Protein AF-A0A7S0L1K8-F1 (afdb_monomer)

Mean predicted aligned error: 8.98 Å

Radius of gyration: 18.04 Å; Cα contacts (8 Å, |Δi|>4): 368; chains: 1; bounding box: 39×49×44 Å

Secondary structure (DSSP, 8-state):
-------------HHHHHHHHHHHHHHHHTT-S---GGGGTS-TTHHHHHHHHHHHHHHTT--PPPBTTTEEEEE-GGGSEEEEESS-B-TT-EEEEE--EEEEHHHHHHHHHTTS--STTEEEETTTEEEE---TTT--GGGG-EE-TTT--EEEEEEEE-SSTT-S--EEEEEEEESS-B-TTPBPEE---HHHHHTTS-TTSHHHHHHHH-

pLDDT: mean 79.1, std 19.94, range [29.42, 98.75]

Foldseek 3Di:
DFAFDADPAPPQDPVLLVVLLVLVCVLCVVPPDDDDPVVVPPCSCPVNLVVSVVSNCVSVVADADDDPPFWHWDQDPPLGIFIFGQAKDAAFHWNWWWWADKDWPVRVVVCCVVVVAVLLQWDDDPDTIIGGQRDPVTGDPCSRAEAAQVQAQKGKYWDWRASDPPGPDINIIITMGGRGIDGGGDTHYYHRDDVSVVVPDPCPDPVNVVRHPD

Solvent-accessible surface area (backbone atoms only — not comparable to full-atom values): 11983 Å² total; per-residue (Å²): 74,22,59,55,52,85,63,82,61,84,69,61,50,75,68,50,46,49,53,50,36,52,52,48,48,55,60,38,70,77,65,65,89,81,68,58,77,72,57,73,73,45,83,80,47,58,71,55,44,50,50,47,48,53,51,46,29,64,72,68,76,51,64,61,57,43,78,85,68,38,27,44,80,47,82,39,80,93,73,46,56,24,30,26,28,63,36,72,41,54,54,66,41,41,50,34,61,53,41,37,50,80,28,45,51,69,57,43,52,51,32,42,76,69,65,75,34,87,71,82,37,48,38,57,50,80,94,58,31,32,35,38,27,66,50,72,92,54,29,40,78,59,61,33,50,36,77,26,61,79,66,40,41,30,44,41,35,66,50,76,48,53,82,43,100,82,46,92,58,64,46,75,45,42,33,33,28,27,75,37,70,41,56,54,71,40,67,48,15,24,54,45,43,68,50,35,47,55,76,74,42,57,83,85,34,72,70,41,53,48,60,60,71,108

Sequence (214 aa):
ISMAKVMPVAKATAKQGAAILAILNLVQGTYGYNRPELLKRIEPMRWATDIVWTASCLATDREELALGRDAEIRPSGTKGNGVFALRPIDEGELIGRYQGIIRSDKDYQAAYMERRTSGAYIMTLGDSWVLDGEDETRSAWTRFVNHSRRKANCASYFLVVSPTEESRYTLNSVYLEATRDISAGEELLIDYGPEYWDSRVGKWAPTRFAIDYL

Structure (mmCIF, N/CA/C/O backbone):
data_AF-A0A7S0L1K8-F1
#
_entry.id   AF-A0A7S0L1K8-F1
#
loop_
_atom_site.group_PDB
_atom_site.id
_atom_site.type_symbol
_atom_site.label_atom_id
_atom_site.label_alt_id
_atom_site.label_comp_id
_atom_site.label_asym_id
_atom_site.label_entity_id
_atom_site.label_seq_id
_atom_site.pdbx_PDB_ins_code
_atom_site.Cartn_x
_atom_site.Cartn_y
_atom_site.Cartn_z
_atom_site.occupancy
_atom_site.B_iso_or_equiv
_atom_site.auth_seq_id
_atom_site.auth_comp_id
_atom_site.auth_asym_id
_atom_site.auth_atom_id
_atom_site.pdbx_PDB_model_num
ATOM 1 N N . ILE A 1 1 ? 1.360 -11.935 -7.905 1.00 43.75 1 ILE A N 1
ATOM 2 C CA . ILE A 1 1 ? 1.681 -10.529 -7.764 1.00 43.75 1 ILE A CA 1
ATOM 3 C C . ILE A 1 1 ? 0.370 -9.811 -7.466 1.00 43.75 1 ILE A C 1
ATOM 5 O O . ILE A 1 1 ? -0.600 -10.073 -8.158 1.00 43.75 1 ILE A O 1
ATOM 9 N N . SER A 1 2 ? 0.289 -9.044 -6.379 1.00 37.72 2 SER A N 1
ATOM 10 C CA . SER A 1 2 ? -0.991 -8.532 -5.882 1.00 37.72 2 SER A CA 1
ATOM 11 C C . SER A 1 2 ? -1.650 -7.580 -6.861 1.00 37.72 2 SER A C 1
ATOM 13 O O . SER A 1 2 ? -1.111 -6.508 -7.130 1.00 37.72 2 SER A O 1
ATOM 15 N N . MET A 1 3 ? -2.797 -7.985 -7.409 1.00 40.59 3 MET A N 1
ATOM 16 C CA . MET A 1 3 ? -3.556 -7.162 -8.338 1.00 40.59 3 MET A CA 1
ATOM 17 C C . MET A 1 3 ? -4.308 -6.085 -7.571 1.00 40.59 3 MET A C 1
ATOM 19 O O . MET A 1 3 ? -5.292 -6.361 -6.886 1.00 40.59 3 MET A O 1
ATOM 23 N N . ALA A 1 4 ? -3.850 -4.844 -7.711 1.00 46.91 4 ALA A N 1
ATOM 24 C CA . ALA A 1 4 ? -4.679 -3.706 -7.365 1.00 46.91 4 ALA A CA 1
ATOM 25 C C . ALA A 1 4 ? -5.922 -3.698 -8.255 1.00 46.91 4 ALA A C 1
ATOM 27 O O . ALA A 1 4 ? -5.853 -3.942 -9.464 1.00 46.91 4 ALA A O 1
ATOM 28 N N . LYS A 1 5 ? -7.081 -3.467 -7.639 1.00 40.88 5 LYS A N 1
ATOM 29 C CA . LYS A 1 5 ? -8.352 -3.472 -8.350 1.00 40.88 5 LYS A CA 1
ATOM 30 C C . LYS A 1 5 ? -8.377 -2.234 -9.240 1.00 40.88 5 LYS A C 1
ATOM 32 O O . LYS A 1 5 ? -8.289 -1.107 -8.761 1.00 40.88 5 LYS A O 1
ATOM 37 N N . VAL A 1 6 ? -8.518 -2.433 -10.549 1.00 37.16 6 VAL A N 1
ATOM 38 C CA . VAL A 1 6 ? -8.786 -1.331 -11.477 1.00 37.16 6 VAL A CA 1
ATOM 39 C C . VAL A 1 6 ? -10.235 -0.905 -11.260 1.00 37.16 6 VAL A C 1
ATOM 41 O O . VAL A 1 6 ? -11.150 -1.427 -11.893 1.00 37.16 6 VAL A O 1
ATOM 44 N N . MET A 1 7 ? -10.478 0.002 -10.317 1.00 31.09 7 MET A N 1
ATOM 45 C CA . MET A 1 7 ? -11.698 0.800 -10.380 1.00 31.09 7 MET A CA 1
ATOM 46 C C . MET A 1 7 ? -11.521 1.857 -11.468 1.00 31.09 7 MET A C 1
ATOM 48 O O . MET A 1 7 ? -10.387 2.275 -11.728 1.00 31.09 7 MET A O 1
ATOM 52 N N . PRO A 1 8 ? -12.608 2.257 -12.155 1.00 29.42 8 PRO A N 1
ATOM 53 C CA . PRO A 1 8 ? -12.534 3.370 -13.081 1.00 29.42 8 PRO A CA 1
ATOM 54 C C . PRO A 1 8 ? -11.886 4.520 -12.326 1.00 29.42 8 PRO A C 1
ATOM 56 O O . PRO A 1 8 ? -12.356 4.884 -11.248 1.00 29.42 8 PRO A O 1
ATOM 59 N N . VAL A 1 9 ? -10.768 5.010 -12.872 1.00 38.06 9 VAL A N 1
ATOM 60 C CA . VAL A 1 9 ? -10.078 6.218 -12.423 1.00 38.06 9 VAL A CA 1
ATOM 61 C C . VAL A 1 9 ? -11.165 7.185 -11.979 1.00 38.06 9 VAL A C 1
ATOM 63 O O . VAL A 1 9 ? -12.068 7.455 -12.779 1.00 38.06 9 VAL A O 1
ATOM 66 N N . ALA A 1 10 ? -11.134 7.653 -10.727 1.00 37.53 10 ALA A N 1
ATOM 67 C CA . ALA A 1 10 ? -11.882 8.845 -10.362 1.00 37.53 10 ALA A CA 1
ATOM 68 C C . ALA A 1 10 ? -11.411 9.901 -11.360 1.00 37.53 10 ALA A C 1
ATOM 70 O O . ALA A 1 10 ? -10.290 10.397 -11.248 1.00 37.53 10 ALA A O 1
ATOM 71 N N . LYS A 1 11 ? -12.167 10.074 -12.454 1.00 37.06 11 LYS A N 1
ATOM 72 C CA . LYS A 1 11 ? -11.715 10.848 -13.603 1.00 37.06 11 LYS A CA 1
ATOM 73 C C . LYS A 1 11 ? -11.490 12.230 -13.041 1.00 37.06 11 LYS A C 1
ATOM 75 O O . LYS A 1 11 ? -12.455 12.875 -12.634 1.00 37.06 11 LY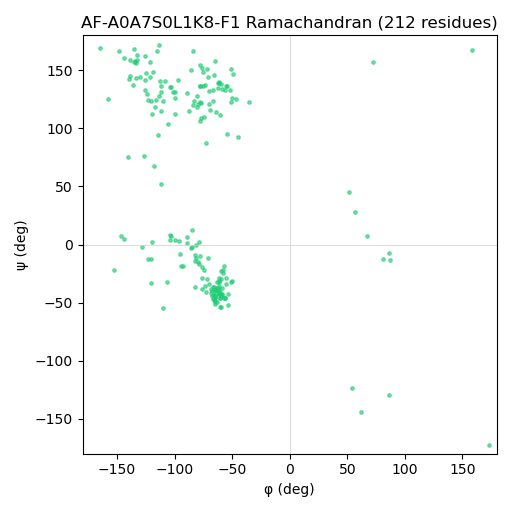S A O 1
ATOM 80 N N . ALA A 1 12 ? -10.226 12.641 -12.983 1.00 42.47 12 ALA A N 1
ATOM 81 C CA . ALA A 1 12 ? -9.887 14.006 -12.655 1.00 42.47 12 ALA A CA 1
ATOM 82 C C . ALA A 1 12 ? -10.805 14.888 -13.506 1.00 42.47 12 ALA A C 1
ATOM 84 O O . ALA A 1 12 ? -10.913 14.696 -14.723 1.00 42.47 12 ALA A O 1
ATOM 85 N N . THR A 1 13 ? -11.536 15.794 -12.866 1.00 49.34 13 THR A N 1
ATOM 86 C CA . THR A 1 13 ? -12.341 16.784 -13.579 1.00 49.34 13 THR A CA 1
ATOM 87 C C . THR A 1 13 ? -11.449 17.464 -14.616 1.00 49.34 13 THR A C 1
ATOM 89 O O . THR A 1 13 ? -10.240 17.589 -14.413 1.00 49.34 13 THR A O 1
ATOM 92 N N . ALA A 1 14 ? -12.012 17.941 -15.726 1.00 48.34 14 ALA A N 1
ATOM 93 C CA . ALA A 1 14 ? -11.218 18.564 -16.792 1.00 48.34 14 ALA A CA 1
ATOM 94 C C . ALA A 1 14 ? -10.255 19.657 -16.267 1.00 48.34 14 ALA A C 1
ATOM 96 O O . ALA A 1 14 ? -9.145 19.816 -16.771 1.00 48.34 14 ALA A O 1
ATOM 97 N N . LYS A 1 15 ? -10.646 20.356 -15.191 1.00 45.72 15 LYS A N 1
ATOM 98 C CA . LYS A 1 15 ? -9.835 21.368 -14.503 1.00 45.72 15 LYS A CA 1
ATOM 99 C C . LYS A 1 15 ? -8.679 20.770 -13.684 1.00 45.72 15 LYS A C 1
ATOM 101 O O . LYS A 1 15 ? -7.576 21.308 -13.722 1.00 45.72 15 LYS A O 1
ATOM 106 N N . GLN A 1 16 ? -8.910 19.657 -12.984 1.00 51.62 16 GLN A N 1
ATOM 107 C CA . GLN A 1 16 ? -7.872 18.897 -12.271 1.00 51.62 16 GLN A CA 1
ATOM 108 C C . GLN A 1 16 ? -6.871 18.275 -13.255 1.00 51.62 16 GLN A C 1
ATOM 110 O O . GLN A 1 16 ? -5.664 18.409 -13.067 1.00 51.62 16 GLN A O 1
ATOM 115 N N . GLY A 1 17 ? -7.368 17.686 -14.349 1.00 53.91 17 GLY A N 1
ATOM 116 C CA . GLY A 1 17 ? -6.541 17.166 -15.437 1.00 53.91 17 GLY A CA 1
ATOM 117 C C . GLY A 1 17 ? -5.625 18.241 -16.018 1.00 53.91 17 GLY A C 1
ATOM 118 O O . GLY A 1 17 ? -4.429 18.008 -16.138 1.00 53.91 17 GLY A O 1
ATOM 119 N N . ALA A 1 18 ? -6.152 19.444 -16.277 1.00 54.75 18 ALA A N 1
ATOM 120 C CA . ALA A 1 18 ? -5.385 20.578 -16.796 1.00 54.75 18 ALA A CA 1
ATOM 121 C C . ALA A 1 18 ? -4.306 21.100 -15.826 1.00 54.75 18 ALA A C 1
ATOM 123 O O . ALA A 1 18 ? -3.208 21.438 -16.266 1.00 54.75 18 ALA A O 1
ATOM 124 N N . ALA A 1 19 ? -4.581 21.152 -14.519 1.00 57.00 19 ALA A N 1
ATOM 125 C CA . ALA A 1 19 ? -3.601 21.581 -13.517 1.00 57.00 19 ALA A CA 1
ATOM 126 C C . ALA A 1 19 ? -2.445 20.576 -13.385 1.00 57.00 19 ALA A C 1
ATOM 128 O O . ALA A 1 19 ? -1.276 20.964 -13.395 1.00 57.00 19 ALA A O 1
ATOM 129 N N . ILE A 1 20 ? -2.769 19.282 -13.344 1.00 57.03 20 ILE A N 1
ATOM 130 C CA . ILE A 1 20 ? -1.782 18.197 -13.339 1.00 57.03 20 ILE A CA 1
ATOM 131 C C . ILE A 1 20 ? -0.940 18.236 -14.624 1.00 57.03 20 ILE A C 1
ATOM 133 O O . ILE A 1 20 ? 0.284 18.131 -14.564 1.00 57.03 20 ILE A O 1
ATOM 137 N N . LEU A 1 21 ? -1.575 18.466 -15.776 1.00 56.69 21 LEU A N 1
ATOM 138 C CA . LEU A 1 21 ? -0.919 18.653 -17.073 1.00 56.69 21 LEU A CA 1
ATOM 139 C C . LEU A 1 21 ? 0.026 19.856 -17.108 1.00 56.69 21 LEU A C 1
ATOM 141 O O . LEU A 1 21 ? 1.129 19.754 -17.637 1.00 56.69 21 LEU A O 1
ATOM 145 N N . ALA A 1 22 ? -0.380 20.991 -16.542 1.00 59.12 22 ALA A N 1
ATOM 146 C CA . ALA A 1 22 ? 0.453 22.187 -16.478 1.00 59.12 22 ALA A CA 1
ATOM 147 C C . ALA A 1 22 ? 1.703 21.952 -15.619 1.00 59.12 22 ALA A C 1
ATOM 149 O O . ALA A 1 22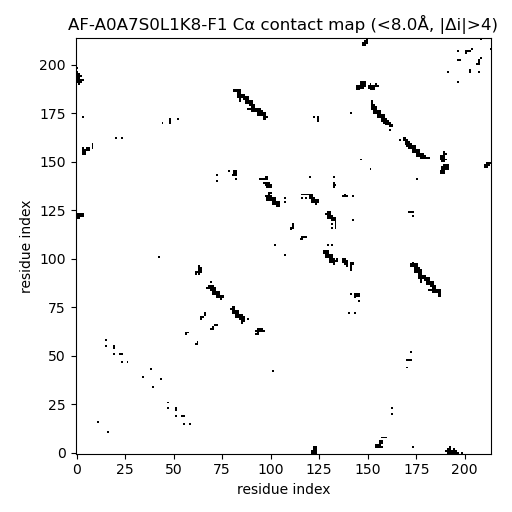 ? 2.805 22.326 -16.018 1.00 59.12 22 ALA A O 1
ATOM 150 N N . ILE A 1 23 ? 1.547 21.271 -14.481 1.00 59.97 23 ILE A N 1
ATOM 151 C CA . ILE A 1 23 ? 2.664 20.883 -13.618 1.00 59.97 23 ILE A CA 1
ATOM 152 C C . ILE A 1 23 ? 3.582 19.891 -14.342 1.00 59.97 23 ILE A C 1
ATOM 154 O O . ILE A 1 23 ? 4.794 20.084 -14.354 1.00 59.97 23 ILE A O 1
ATOM 158 N N . LEU A 1 24 ? 3.022 18.879 -15.010 1.00 56.53 24 LEU A N 1
ATOM 159 C CA . LEU A 1 24 ? 3.770 17.928 -15.835 1.00 56.53 24 LEU A CA 1
ATOM 160 C C . LEU A 1 24 ? 4.575 18.614 -16.941 1.00 56.53 24 LEU A C 1
ATOM 162 O O . LEU A 1 24 ? 5.754 18.309 -17.107 1.00 56.53 24 LEU A O 1
ATOM 166 N N . ASN A 1 25 ? 3.971 19.561 -17.658 1.00 56.78 25 ASN A N 1
ATOM 167 C CA . ASN A 1 25 ? 4.636 20.331 -18.707 1.00 56.78 25 ASN A CA 1
ATOM 168 C C . ASN A 1 25 ? 5.748 21.222 -18.145 1.00 56.78 25 ASN A C 1
ATOM 170 O O . ASN A 1 25 ? 6.801 21.337 -18.768 1.00 56.78 25 ASN A O 1
ATOM 174 N N . LEU A 1 26 ? 5.561 21.803 -16.957 1.00 52.03 26 LEU A N 1
ATOM 175 C CA . LEU A 1 26 ? 6.605 22.558 -16.264 1.00 52.03 26 LEU A CA 1
ATOM 176 C C . LEU A 1 26 ? 7.771 21.636 -15.873 1.00 52.03 26 LEU A C 1
ATOM 178 O O . LEU A 1 26 ? 8.927 21.950 -16.116 1.00 52.03 26 LEU A O 1
ATOM 182 N N . VAL A 1 27 ? 7.468 20.460 -15.324 1.00 51.09 27 VAL A N 1
ATOM 183 C CA . VAL A 1 27 ? 8.433 19.444 -14.876 1.00 51.09 27 VAL A CA 1
ATOM 184 C C . VAL A 1 27 ? 9.222 18.841 -16.045 1.00 51.09 27 VAL A C 1
ATOM 186 O O . VAL A 1 27 ? 10.443 18.670 -15.958 1.00 51.09 27 VAL A O 1
ATOM 189 N N . GLN A 1 28 ? 8.545 18.521 -17.146 1.00 51.12 28 GLN A N 1
ATOM 190 C CA . GLN A 1 28 ? 9.158 17.963 -18.350 1.00 51.12 28 GLN A CA 1
ATOM 191 C C . GLN A 1 28 ? 9.895 19.034 -19.162 1.00 51.12 28 GLN A C 1
ATOM 193 O O . GLN A 1 28 ? 10.992 18.762 -19.647 1.00 51.12 28 GLN A O 1
ATOM 198 N N . GLY A 1 29 ? 9.361 20.254 -19.255 1.00 43.78 29 GLY A N 1
ATOM 199 C CA . GLY A 1 29 ? 9.962 21.371 -19.988 1.00 43.78 29 GLY A CA 1
ATOM 200 C C . GLY A 1 29 ? 11.335 21.791 -19.458 1.00 43.78 29 GLY A C 1
ATOM 201 O O . GLY A 1 29 ? 12.206 22.148 -20.247 1.00 43.78 29 GLY A O 1
ATOM 202 N N . THR A 1 30 ? 11.585 21.664 -18.151 1.00 46.34 30 THR A N 1
ATOM 203 C CA . THR A 1 30 ? 12.887 22.022 -17.556 1.00 46.34 30 THR A CA 1
ATOM 204 C C . THR A 1 30 ? 13.972 20.955 -17.763 1.00 46.34 30 THR A C 1
ATOM 206 O O . THR A 1 30 ? 15.152 21.255 -17.606 1.00 46.34 30 THR A O 1
ATOM 209 N N . TYR A 1 31 ? 13.622 19.708 -18.121 1.00 45.69 31 TYR A N 1
ATOM 210 C CA . TYR A 1 31 ? 14.590 18.595 -18.147 1.00 45.69 31 TYR A CA 1
ATOM 211 C C . TYR A 1 31 ? 14.420 17.558 -19.275 1.00 45.69 31 TYR A C 1
ATOM 213 O O . TYR A 1 31 ? 15.110 16.535 -19.269 1.00 45.69 31 TYR A O 1
ATOM 221 N N . GLY A 1 32 ? 13.501 17.728 -20.218 1.00 41.50 32 GLY A N 1
ATOM 222 C CA . GLY A 1 32 ? 13.058 16.642 -21.093 1.00 41.50 32 GLY A CA 1
ATOM 223 C C . GLY A 1 32 ? 13.147 16.959 -22.574 1.00 41.50 32 GLY A C 1
ATOM 224 O O . GLY A 1 32 ? 12.115 17.156 -23.188 1.00 41.50 32 GLY A O 1
ATOM 225 N N . TYR A 1 33 ? 14.351 16.923 -23.155 1.00 42.44 33 TYR A N 1
ATOM 226 C CA . TYR A 1 33 ? 14.502 16.573 -24.582 1.00 42.44 33 TYR A CA 1
ATOM 227 C C . TYR A 1 33 ? 15.863 15.937 -24.924 1.00 42.44 33 TYR A C 1
ATOM 229 O O . TYR A 1 33 ? 15.947 15.172 -25.875 1.00 42.44 33 TYR A O 1
ATOM 237 N N . ASN A 1 34 ? 16.908 16.145 -24.107 1.00 44.12 34 ASN A N 1
ATOM 238 C CA . ASN A 1 34 ? 18.234 15.533 -24.289 1.00 44.12 34 ASN A CA 1
ATOM 239 C C . ASN A 1 34 ? 18.853 15.107 -22.947 1.00 44.12 34 ASN A C 1
ATOM 241 O O . ASN A 1 34 ? 19.751 15.768 -22.429 1.00 44.12 34 ASN A O 1
ATOM 245 N N . ARG A 1 35 ? 18.378 14.004 -22.352 1.00 45.94 3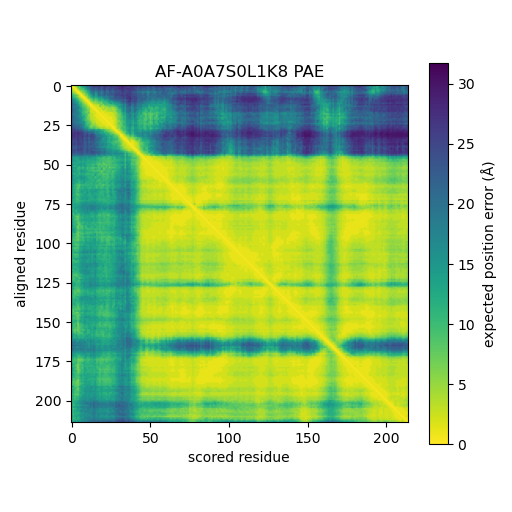5 ARG A N 1
ATOM 246 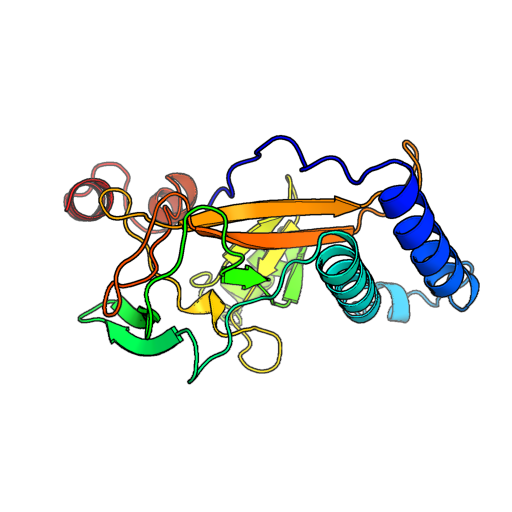C CA . ARG A 1 35 ? 19.067 13.409 -21.194 1.00 45.94 35 ARG A CA 1
ATOM 247 C C . ARG A 1 35 ? 20.114 12.388 -21.663 1.00 45.94 35 ARG A C 1
ATOM 249 O O . ARG A 1 35 ? 19.758 11.503 -22.444 1.00 45.94 35 ARG A O 1
ATOM 256 N N . PRO A 1 36 ? 21.366 12.468 -21.172 1.00 47.19 36 PRO A N 1
ATOM 257 C CA . PRO A 1 36 ? 22.372 11.420 -21.338 1.00 47.19 36 PRO A CA 1
ATOM 258 C C . PRO A 1 36 ? 21.825 10.039 -20.955 1.00 47.19 36 PRO A C 1
ATOM 260 O O . PRO A 1 36 ? 21.034 9.930 -20.019 1.00 47.19 36 PRO A O 1
ATOM 263 N N . GLU A 1 37 ? 22.276 8.975 -21.622 1.00 50.12 37 GLU A N 1
ATOM 264 C CA . GLU A 1 37 ? 21.764 7.603 -21.431 1.00 50.12 37 GLU A CA 1
ATOM 265 C C . GLU A 1 37 ? 21.834 7.116 -19.972 1.00 50.12 37 GLU A C 1
ATOM 267 O O . GLU A 1 37 ? 20.985 6.359 -19.507 1.00 50.12 37 GLU A O 1
ATOM 272 N N . LEU A 1 38 ? 22.805 7.631 -19.214 1.00 40.66 38 LEU A N 1
ATOM 273 C CA . LEU A 1 38 ? 22.970 7.387 -17.781 1.00 40.66 38 LEU A CA 1
ATOM 274 C C . LEU A 1 38 ? 21.787 7.921 -16.944 1.00 40.66 38 LEU A C 1
ATOM 276 O O . LEU A 1 38 ? 21.344 7.271 -16.001 1.00 40.66 38 LEU A O 1
ATOM 280 N N . LEU A 1 39 ? 21.235 9.080 -17.317 1.00 41.53 39 LEU A N 1
ATOM 281 C CA . LEU A 1 39 ? 20.122 9.750 -16.631 1.00 41.53 39 LEU A CA 1
ATOM 282 C C . LEU A 1 39 ? 18.745 9.202 -17.031 1.00 41.53 39 LEU A C 1
ATOM 284 O O . LEU A 1 39 ? 17.755 9.534 -16.386 1.00 41.53 39 LEU A O 1
ATOM 288 N N . LYS A 1 40 ? 18.673 8.347 -18.059 1.00 46.09 40 LYS A N 1
ATOM 289 C CA . LYS A 1 40 ? 17.475 7.547 -18.368 1.00 46.09 40 LYS A CA 1
ATOM 290 C C . LYS A 1 40 ? 17.315 6.350 -17.422 1.00 46.09 40 LYS A C 1
ATOM 292 O O . LYS A 1 40 ? 16.217 5.820 -17.306 1.00 46.09 40 LYS A O 1
ATOM 297 N N . ARG A 1 41 ? 18.401 5.934 -16.751 1.00 41.69 41 ARG A N 1
ATOM 298 C CA . ARG A 1 41 ? 18.438 4.817 -15.785 1.00 41.69 41 ARG A CA 1
ATOM 299 C C . ARG A 1 41 ? 18.249 5.253 -14.330 1.00 41.69 41 ARG A C 1
ATOM 301 O O . ARG A 1 41 ? 17.943 4.428 -13.479 1.00 41.69 41 ARG A O 1
ATOM 308 N N . ILE A 1 42 ? 18.456 6.535 -14.037 1.00 40.66 42 ILE A N 1
ATOM 309 C CA . ILE A 1 42 ? 18.183 7.140 -12.730 1.00 40.66 42 ILE A CA 1
ATOM 310 C C . ILE A 1 42 ? 16.705 7.503 -12.719 1.00 40.66 42 ILE A C 1
ATOM 312 O O . ILE A 1 42 ? 16.338 8.293 -13.577 1.00 40.66 42 ILE A O 1
ATOM 316 N N . GLU A 1 43 ? 15.901 6.960 -11.788 1.00 51.34 43 GLU A N 1
ATOM 317 C CA . GLU A 1 43 ? 14.458 7.243 -11.613 1.00 51.34 43 GLU A CA 1
ATOM 318 C C . GLU A 1 43 ? 14.178 8.754 -11.687 1.00 51.34 43 GLU A C 1
ATOM 320 O O . GLU A 1 43 ? 14.217 9.461 -10.675 1.00 51.34 43 GLU A O 1
ATOM 325 N N . PRO A 1 44 ? 13.854 9.295 -12.870 1.00 46.41 44 PRO A N 1
ATOM 326 C CA . PRO A 1 44 ? 13.740 10.728 -13.058 1.00 46.41 44 PRO A CA 1
ATOM 327 C C . PRO A 1 44 ? 12.320 11.202 -12.762 1.00 46.41 44 PRO A C 1
ATOM 329 O O . PRO A 1 44 ? 11.997 12.356 -13.017 1.00 46.41 44 PRO A O 1
ATOM 332 N N . MET A 1 45 ? 11.481 10.291 -12.272 1.00 60.72 45 MET A N 1
ATOM 333 C CA . MET A 1 45 ? 10.035 10.408 -12.222 1.00 60.72 45 MET A CA 1
ATOM 334 C C . MET A 1 45 ? 9.500 10.318 -10.798 1.00 60.72 45 MET A C 1
ATOM 336 O O . MET A 1 45 ? 8.344 10.666 -10.616 1.00 60.72 45 MET A O 1
ATOM 340 N N . ARG A 1 46 ? 10.283 9.906 -9.784 1.00 67.50 46 ARG A N 1
ATOM 341 C CA . ARG A 1 46 ? 9.766 9.819 -8.403 1.00 67.50 46 ARG A CA 1
ATOM 342 C C . ARG A 1 46 ? 9.281 11.183 -7.919 1.00 67.50 46 ARG A C 1
ATOM 344 O O . ARG A 1 46 ? 8.109 11.326 -7.623 1.00 67.50 46 ARG A O 1
ATOM 351 N N . TRP A 1 47 ? 10.134 12.203 -7.992 1.00 71.44 47 TRP A N 1
ATOM 352 C CA . TRP A 1 47 ? 9.766 13.573 -7.622 1.00 71.44 47 TRP A CA 1
ATOM 353 C C . TRP A 1 47 ? 8.585 14.119 -8.451 1.00 71.44 47 TRP A C 1
ATOM 355 O O . TRP A 1 47 ? 7.714 14.788 -7.909 1.00 71.44 47 TRP A O 1
ATOM 365 N N . ALA A 1 48 ? 8.497 13.789 -9.746 1.00 72.88 48 ALA A N 1
ATOM 366 C CA . ALA A 1 48 ? 7.358 14.167 -10.587 1.00 72.88 48 ALA A CA 1
ATOM 367 C C . ALA A 1 48 ? 6.066 13.447 -10.157 1.00 72.88 48 ALA A C 1
ATOM 369 O O . ALA A 1 48 ? 5.003 14.056 -10.098 1.00 72.88 48 ALA A O 1
ATOM 370 N N . THR A 1 49 ? 6.172 12.165 -9.807 1.00 75.06 49 THR A N 1
ATOM 371 C CA . THR A 1 49 ? 5.081 11.344 -9.270 1.00 75.06 49 THR A CA 1
ATOM 372 C C . THR A 1 49 ? 4.635 11.868 -7.906 1.00 75.06 49 THR A C 1
ATOM 374 O O . THR A 1 49 ? 3.442 11.918 -7.643 1.00 75.06 49 THR A O 1
ATOM 377 N N . ASP A 1 50 ? 5.565 12.310 -7.057 1.00 80.69 50 ASP A N 1
ATOM 378 C CA . ASP A 1 50 ? 5.295 12.914 -5.746 1.00 80.69 50 ASP A CA 1
ATOM 379 C C . ASP A 1 50 ? 4.551 14.241 -5.883 1.00 80.69 50 ASP A C 1
ATOM 381 O O . ASP A 1 50 ? 3.561 14.472 -5.187 1.00 80.69 50 ASP A O 1
ATOM 385 N N . ILE A 1 51 ? 4.980 15.086 -6.823 1.00 81.06 51 ILE A N 1
ATOM 386 C CA . ILE A 1 51 ? 4.305 16.346 -7.130 1.00 81.06 51 ILE A CA 1
ATOM 387 C C . ILE A 1 51 ? 2.895 16.076 -7.660 1.00 81.06 51 ILE A C 1
ATOM 389 O O . ILE A 1 51 ? 1.939 16.671 -7.172 1.00 81.06 51 ILE A O 1
ATOM 393 N N . VAL A 1 52 ? 2.747 15.185 -8.645 1.00 78.75 52 VAL A N 1
ATOM 394 C CA . VAL A 1 52 ? 1.438 14.871 -9.239 1.00 78.75 52 VAL A CA 1
ATOM 395 C C . VAL A 1 52 ? 0.506 14.231 -8.222 1.00 78.75 52 VAL A C 1
ATOM 397 O O . VAL A 1 52 ? -0.673 14.571 -8.187 1.00 78.75 52 VAL A O 1
ATOM 400 N N . TRP A 1 53 ? 1.027 13.359 -7.364 1.00 85.00 53 TRP A N 1
ATOM 401 C CA . TRP A 1 53 ? 0.276 12.792 -6.255 1.00 85.00 53 TRP A CA 1
ATOM 402 C C . TRP A 1 53 ? -0.212 13.879 -5.295 1.00 85.00 53 TRP A C 1
ATOM 404 O O . TRP A 1 53 ? -1.413 14.010 -5.088 1.00 85.00 53 TRP A O 1
ATOM 414 N N . THR A 1 54 ? 0.697 14.724 -4.800 1.00 85.44 54 THR A N 1
ATOM 415 C CA . THR A 1 54 ? 0.363 15.835 -3.893 1.00 85.44 54 THR A CA 1
ATOM 416 C C . THR A 1 54 ? -0.674 16.769 -4.512 1.00 85.44 54 THR A C 1
ATOM 418 O O . THR A 1 54 ? -1.662 17.123 -3.874 1.00 85.44 54 THR A O 1
ATOM 421 N N . ALA A 1 55 ? -0.483 17.140 -5.779 1.00 82.31 55 ALA A N 1
ATOM 422 C CA . ALA A 1 55 ? -1.422 17.976 -6.513 1.00 82.31 55 ALA A CA 1
ATOM 423 C C . ALA A 1 55 ? -2.787 17.296 -6.677 1.00 82.31 55 ALA A C 1
ATOM 425 O O . ALA A 1 55 ? -3.806 17.971 -6.577 1.00 82.31 55 ALA A O 1
ATOM 426 N N . SER A 1 56 ? -2.818 15.979 -6.898 1.00 81.44 56 SER A N 1
ATOM 427 C CA . SER A 1 56 ? -4.065 15.215 -6.999 1.00 81.44 56 SER A CA 1
ATOM 428 C C . SER A 1 56 ? -4.810 15.223 -5.669 1.00 81.44 56 SER A C 1
ATOM 430 O O . SER A 1 56 ? -5.973 15.608 -5.660 1.00 81.44 56 SER A O 1
ATOM 432 N N . CYS A 1 57 ? -4.129 14.914 -4.560 1.00 85.19 57 CYS A N 1
ATOM 433 C CA . CYS A 1 57 ? -4.693 14.971 -3.209 1.00 85.19 57 CYS A CA 1
ATOM 434 C C . CYS A 1 57 ? -5.308 16.344 -2.912 1.00 85.19 57 CYS A C 1
ATOM 436 O O . CYS A 1 57 ? -6.494 16.424 -2.598 1.00 85.19 57 CYS A O 1
ATOM 438 N N . LEU A 1 58 ? -4.543 17.424 -3.127 1.00 83.56 58 LEU A N 1
ATOM 439 C CA . LEU A 1 58 ? -5.015 18.801 -2.945 1.00 83.56 58 LEU A CA 1
ATOM 440 C C . LEU A 1 58 ? -6.219 19.127 -3.829 1.00 83.56 58 LEU A C 1
ATOM 442 O O . LEU A 1 58 ? -7.172 19.761 -3.385 1.00 83.56 58 LEU A O 1
ATOM 446 N N . ALA A 1 59 ? -6.186 18.715 -5.094 1.00 79.69 59 ALA A N 1
ATOM 447 C CA . ALA A 1 59 ? -7.241 19.061 -6.029 1.00 79.69 59 ALA A CA 1
ATOM 448 C C . ALA A 1 59 ? -8.532 18.264 -5.786 1.00 79.69 59 ALA A C 1
ATOM 450 O O . ALA A 1 59 ? -9.596 18.716 -6.212 1.00 79.69 59 ALA A O 1
ATOM 451 N N . THR A 1 60 ? -8.450 17.103 -5.132 1.00 80.12 60 THR A N 1
ATOM 452 C CA . THR A 1 60 ? -9.598 16.271 -4.735 1.00 80.12 60 THR A CA 1
ATOM 453 C C . THR A 1 60 ? -10.009 16.440 -3.274 1.00 80.12 60 THR A C 1
ATOM 455 O O . THR A 1 60 ? -10.906 15.727 -2.844 1.00 80.12 60 THR A O 1
ATOM 458 N N . ASP A 1 61 ? -9.365 17.346 -2.533 1.00 85.69 61 ASP A N 1
ATOM 459 C CA . ASP A 1 61 ? -9.570 17.537 -1.090 1.00 85.69 61 ASP A CA 1
ATOM 460 C C . ASP A 1 61 ? -9.447 16.226 -0.294 1.00 85.69 61 ASP A C 1
ATOM 462 O O . ASP A 1 61 ? -10.284 15.869 0.531 1.00 85.69 61 ASP A O 1
ATOM 466 N N . ARG A 1 62 ? -8.407 15.448 -0.614 1.00 88.00 62 ARG A N 1
ATOM 467 C CA . ARG A 1 62 ? -8.099 14.180 0.052 1.00 88.00 62 ARG A CA 1
ATOM 468 C C . ARG A 1 62 ? -6.811 14.321 0.846 1.00 88.00 62 ARG A C 1
ATOM 470 O O . ARG A 1 62 ? -5.799 14.757 0.300 1.00 88.00 62 ARG A O 1
ATOM 477 N N . GLU A 1 63 ? -6.833 13.894 2.101 1.00 92.31 63 GLU A N 1
ATOM 478 C CA . GLU A 1 63 ? -5.658 13.814 2.972 1.00 92.31 63 GLU A CA 1
ATOM 479 C C . GLU A 1 63 ? -5.330 12.342 3.240 1.00 92.31 63 GLU A C 1
ATOM 481 O O . GLU A 1 63 ? -6.230 11.537 3.464 1.00 92.31 63 GLU A O 1
ATOM 486 N N . GLU A 1 64 ? -4.047 11.978 3.185 1.00 94.62 64 GLU A N 1
ATOM 487 C CA . GLU A 1 64 ? -3.604 10.647 3.612 1.00 94.62 64 GLU A CA 1
ATOM 488 C C . GLU A 1 64 ? -3.674 10.524 5.137 1.00 94.62 64 GLU A C 1
ATOM 490 O O . GLU A 1 64 ? -3.442 11.496 5.860 1.00 94.62 64 GLU A O 1
ATOM 495 N N . LEU A 1 65 ? -3.896 9.310 5.639 1.00 96.50 65 LEU A N 1
ATOM 496 C CA . LEU A 1 65 ? -3.793 9.056 7.072 1.00 96.50 65 LEU A CA 1
ATOM 497 C C . LEU A 1 65 ? -2.373 9.339 7.585 1.00 96.50 65 LEU A C 1
ATOM 499 O O . LEU A 1 65 ? -1.365 8.977 6.970 1.00 96.50 65 LEU A O 1
ATOM 503 N N . ALA A 1 66 ? -2.289 9.944 8.767 1.00 95.25 66 ALA A N 1
ATOM 504 C CA . ALA A 1 66 ? -1.038 10.234 9.446 1.00 95.25 66 ALA A CA 1
ATOM 505 C C . ALA A 1 66 ? -0.746 9.194 10.535 1.00 95.25 66 ALA A C 1
ATOM 507 O O . ALA A 1 66 ? -1.577 8.912 11.406 1.00 95.25 66 ALA A O 1
ATOM 508 N N . LEU A 1 67 ? 0.481 8.662 10.538 1.00 94.56 67 LEU A N 1
ATOM 509 C CA . LEU A 1 67 ? 0.934 7.805 11.631 1.00 94.56 67 LEU A CA 1
ATOM 510 C C . LEU A 1 67 ? 0.964 8.568 12.963 1.00 94.56 67 LEU A C 1
ATOM 512 O O . LEU A 1 67 ? 1.383 9.722 13.020 1.00 94.56 67 LEU A O 1
ATOM 516 N N . GLY A 1 68 ? 0.536 7.907 14.037 1.00 95.00 68 GLY A N 1
ATOM 517 C CA . GLY A 1 68 ? 0.452 8.468 15.389 1.00 95.00 68 GLY A CA 1
ATOM 518 C C . GLY A 1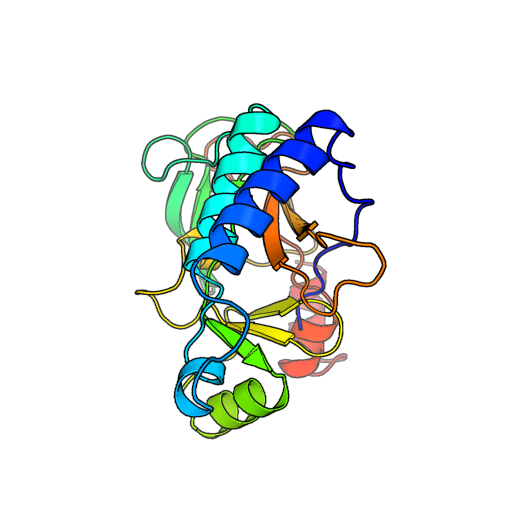 68 ? -0.788 9.330 15.645 1.00 95.00 68 GLY A C 1
ATOM 519 O O . GLY A 1 68 ? -1.078 9.624 16.802 1.00 95.00 68 GLY A O 1
ATOM 520 N N . ARG A 1 69 ? -1.535 9.702 14.597 1.00 96.81 69 ARG A N 1
ATOM 521 C CA . ARG A 1 69 ? -2.826 10.404 14.695 1.00 96.81 69 ARG A CA 1
ATOM 522 C C . ARG A 1 69 ? -3.977 9.496 14.275 1.00 96.81 69 ARG A C 1
ATOM 524 O O . ARG A 1 69 ? -4.917 9.305 15.037 1.00 96.81 69 ARG A O 1
ATOM 531 N N . ASP A 1 70 ? -3.879 8.938 13.073 1.00 98.12 70 ASP A N 1
ATOM 532 C CA . ASP A 1 70 ? -4.959 8.191 12.427 1.00 98.12 70 ASP A CA 1
ATOM 533 C C . ASP A 1 70 ? -4.705 6.683 12.420 1.00 98.12 70 ASP A C 1
ATOM 535 O O . ASP A 1 70 ? -5.639 5.889 12.524 1.00 98.12 70 ASP A O 1
ATOM 539 N N . ALA A 1 71 ? -3.434 6.287 12.331 1.00 97.94 71 ALA A N 1
ATOM 540 C CA . ALA A 1 71 ? -3.011 4.895 12.326 1.00 97.94 71 ALA A CA 1
ATOM 541 C C . ALA A 1 71 ? -1.688 4.693 13.075 1.00 97.94 71 ALA A C 1
ATOM 543 O O . ALA A 1 71 ? -0.901 5.622 13.256 1.00 97.94 71 ALA A O 1
ATOM 544 N N . GLU A 1 72 ? -1.411 3.464 13.485 1.00 98.44 72 GLU A N 1
ATOM 545 C CA . GLU A 1 72 ? -0.150 3.060 14.104 1.00 98.44 72 GLU A CA 1
ATOM 546 C C . GLU A 1 72 ? 0.386 1.765 13.493 1.00 98.44 72 GLU A C 1
ATOM 548 O O . GLU A 1 72 ? -0.369 0.946 12.966 1.00 98.44 72 GLU A O 1
ATOM 553 N N . ILE A 1 73 ? 1.701 1.565 13.592 1.00 98.00 73 ILE A N 1
ATOM 554 C CA . ILE A 1 73 ? 2.344 0.293 13.256 1.00 98.00 73 ILE A CA 1
ATOM 555 C C . ILE A 1 73 ? 2.608 -0.457 14.556 1.00 98.00 73 ILE A C 1
ATOM 557 O O . ILE A 1 73 ? 3.283 0.062 15.445 1.00 98.00 73 ILE A O 1
ATOM 561 N N . ARG A 1 74 ? 2.142 -1.703 14.647 1.00 97.25 74 ARG A N 1
ATOM 562 C CA . ARG A 1 74 ? 2.456 -2.593 15.774 1.00 97.25 74 ARG A CA 1
ATOM 563 C C . ARG A 1 74 ? 2.506 -4.062 15.342 1.00 97.25 74 ARG A C 1
ATOM 565 O O . ARG A 1 74 ? 2.046 -4.384 14.243 1.00 97.25 74 ARG A O 1
ATOM 572 N N . PRO A 1 75 ? 3.050 -4.972 16.173 1.00 97.50 75 PRO A N 1
ATOM 573 C CA . PRO A 1 75 ? 3.086 -6.395 15.847 1.00 97.50 75 PRO A CA 1
ATOM 574 C C . PRO A 1 75 ? 1.690 -6.974 15.557 1.00 97.50 75 PRO A C 1
ATOM 576 O O . PRO A 1 75 ? 0.746 -6.774 16.324 1.00 97.50 75 PRO A O 1
ATOM 579 N N . SER A 1 76 ? 1.582 -7.726 14.461 1.00 94.38 76 SER A N 1
ATOM 580 C CA . SER A 1 76 ? 0.382 -8.409 13.964 1.00 94.38 76 SER A CA 1
ATOM 581 C C . SER A 1 76 ? 0.598 -9.928 13.942 1.00 94.38 76 SER A C 1
ATOM 583 O O . SER A 1 76 ? 0.710 -10.583 12.901 1.00 94.38 76 SER A O 1
ATOM 585 N N . GLY A 1 77 ? 0.714 -10.509 15.140 1.00 90.25 77 GLY A N 1
ATOM 586 C CA . GLY A 1 77 ? 0.881 -11.953 15.326 1.00 90.25 77 GLY A CA 1
ATOM 587 C C . GLY A 1 77 ? 2.063 -12.521 14.532 1.00 90.25 77 GLY A C 1
ATOM 588 O O . GLY A 1 77 ? 3.194 -12.068 14.675 1.00 90.25 77 GLY A O 1
ATOM 589 N N . THR A 1 78 ? 1.802 -13.519 13.683 1.00 84.50 78 THR A N 1
ATOM 590 C CA . THR A 1 78 ? 2.824 -14.174 12.846 1.00 84.50 78 THR A CA 1
ATOM 591 C C . THR A 1 78 ? 3.093 -13.461 11.518 1.00 84.50 78 THR A C 1
ATOM 593 O O . THR A 1 78 ? 3.948 -13.915 10.762 1.00 84.50 78 THR A O 1
ATOM 596 N N . LYS A 1 79 ? 2.369 -12.378 11.199 1.00 86.19 79 LYS A N 1
ATOM 597 C CA . LYS A 1 79 ? 2.522 -11.623 9.940 1.00 86.19 79 LYS A CA 1
ATOM 598 C C . LYS A 1 79 ? 3.638 -10.572 10.002 1.00 86.19 79 LYS A C 1
ATOM 600 O O . LYS A 1 79 ? 3.907 -9.908 9.010 1.00 86.19 79 LYS A O 1
ATOM 605 N N . GLY A 1 80 ? 4.298 -10.428 11.153 1.00 92.88 80 GLY A N 1
ATOM 606 C CA . GLY A 1 80 ? 5.257 -9.353 11.396 1.00 92.88 80 GLY A CA 1
ATOM 607 C C . GLY A 1 80 ? 4.537 -8.102 11.886 1.00 92.88 80 GLY A C 1
ATOM 608 O O . GLY A 1 80 ? 3.758 -8.184 12.831 1.00 92.88 80 GLY A O 1
ATOM 609 N N . ASN A 1 81 ? 4.794 -6.954 11.267 1.00 96.38 81 ASN A N 1
ATOM 610 C CA . ASN A 1 81 ? 4.101 -5.707 11.592 1.00 96.38 81 ASN A CA 1
ATOM 611 C C . ASN A 1 81 ? 2.785 -5.588 10.815 1.00 96.38 81 ASN A C 1
ATOM 613 O O . ASN A 1 81 ? 2.662 -6.101 9.705 1.00 96.38 81 ASN A O 1
ATOM 617 N N . GLY A 1 82 ? 1.810 -4.904 11.405 1.00 97.44 82 GLY A N 1
ATOM 618 C CA . GLY A 1 82 ? 0.561 -4.510 10.759 1.00 97.44 82 GLY A CA 1
ATOM 619 C C . GLY A 1 82 ? 0.252 -3.045 11.030 1.00 97.44 82 GLY A C 1
ATOM 620 O O . GLY A 1 82 ? 0.819 -2.445 11.949 1.00 97.44 82 GLY A O 1
ATOM 621 N N . VAL A 1 83 ? -0.649 -2.480 10.231 1.00 98.50 83 VAL A N 1
ATOM 622 C CA . VAL A 1 83 ? -1.161 -1.121 10.431 1.00 98.50 83 VAL A CA 1
ATOM 623 C C . VAL A 1 83 ? -2.531 -1.196 11.083 1.00 98.50 83 VAL A C 1
ATOM 625 O O . VAL A 1 83 ? -3.391 -1.934 10.609 1.00 98.50 83 VAL A O 1
ATOM 628 N N . PHE A 1 84 ? -2.745 -0.428 12.143 1.00 98.62 84 PHE A N 1
ATOM 629 C CA . PHE A 1 84 ? -3.985 -0.427 12.911 1.00 98.62 84 PHE A CA 1
ATOM 630 C C . PHE A 1 84 ? -4.557 0.981 13.006 1.00 98.62 84 PHE A C 1
ATOM 632 O O . PHE A 1 84 ? -3.808 1.943 13.161 1.00 98.62 84 PHE A O 1
ATOM 639 N N . ALA A 1 85 ? -5.878 1.097 12.917 1.00 98.69 85 ALA A N 1
ATOM 640 C CA . ALA A 1 85 ? -6.579 2.368 13.036 1.00 98.69 85 ALA A CA 1
ATOM 641 C C . ALA A 1 85 ? -6.515 2.893 14.483 1.00 98.69 85 ALA A C 1
ATOM 643 O O . ALA A 1 85 ? -6.805 2.155 15.422 1.00 98.69 85 ALA A O 1
ATOM 644 N N . LEU A 1 86 ? -6.171 4.167 14.678 1.00 98.62 86 LEU A N 1
ATOM 645 C CA . LEU A 1 86 ? -6.207 4.849 15.984 1.00 98.62 86 LEU A CA 1
ATOM 646 C C . LEU A 1 86 ? -7.533 5.582 16.230 1.00 98.62 86 LEU A C 1
ATOM 648 O O . LEU A 1 86 ? -7.879 5.881 17.371 1.00 98.62 86 LEU A O 1
ATOM 652 N N . ARG A 1 87 ? -8.291 5.839 15.163 1.00 98.44 87 ARG A N 1
ATOM 653 C CA . ARG A 1 87 ? -9.632 6.432 15.179 1.00 98.44 87 ARG A CA 1
ATOM 654 C C . ARG A 1 87 ? -10.557 5.668 14.225 1.00 98.44 87 ARG A C 1
ATOM 656 O O . ARG A 1 87 ? -10.053 4.875 13.431 1.00 98.44 87 ARG A O 1
ATOM 663 N N . PRO A 1 88 ? -11.881 5.894 14.270 1.00 98.62 88 PRO A N 1
ATOM 664 C CA . PRO A 1 88 ? -12.751 5.495 13.172 1.00 98.62 88 PRO A CA 1
ATOM 665 C C . PRO A 1 88 ? -12.262 6.101 11.849 1.00 98.62 88 PRO A C 1
ATOM 667 O O . PRO A 1 88 ? -11.860 7.268 11.835 1.00 98.62 88 PRO A O 1
ATOM 670 N N . ILE A 1 89 ? -12.259 5.304 10.784 1.00 98.62 89 ILE A N 1
ATOM 671 C CA . ILE A 1 89 ? -11.924 5.707 9.412 1.00 98.62 89 ILE A CA 1
ATOM 672 C C . ILE A 1 89 ? -13.151 5.414 8.554 1.00 98.62 89 ILE A C 1
ATOM 674 O O . ILE A 1 89 ? -13.615 4.273 8.534 1.00 98.62 89 ILE A O 1
ATOM 678 N N . ASP A 1 90 ? -13.667 6.421 7.868 1.00 98.50 90 ASP A N 1
ATOM 679 C CA . ASP A 1 90 ? -14.882 6.300 7.065 1.00 98.50 90 ASP A CA 1
ATOM 680 C C . ASP A 1 90 ? -14.596 5.608 5.719 1.00 98.50 90 ASP A C 1
ATOM 682 O O . ASP A 1 90 ? -13.476 5.644 5.189 1.00 98.50 90 ASP A O 1
ATOM 686 N N . GLU A 1 91 ? -15.614 4.972 5.134 1.00 98.06 91 GLU A N 1
ATOM 687 C CA . GLU A 1 91 ? -15.533 4.454 3.764 1.00 98.06 91 GLU A CA 1
ATOM 688 C C . GLU A 1 91 ? -15.062 5.541 2.776 1.00 98.06 91 GLU A C 1
ATOM 690 O O . GLU A 1 91 ? -15.561 6.666 2.766 1.00 98.06 91 GLU A O 1
ATOM 695 N N . GLY A 1 92 ? -14.099 5.204 1.911 1.00 96.12 92 GLY A N 1
ATOM 696 C CA . GLY A 1 92 ? -13.534 6.126 0.921 1.00 96.12 92 GLY A CA 1
ATOM 697 C C . GLY A 1 92 ? -12.384 7.005 1.431 1.00 96.12 92 GLY A C 1
ATOM 698 O O . GLY A 1 92 ? -11.721 7.678 0.627 1.00 96.12 92 GLY A O 1
ATOM 699 N N . GLU A 1 93 ? -12.076 6.992 2.734 1.00 97.81 93 GLU A N 1
ATOM 700 C CA . GLU A 1 93 ? -10.908 7.707 3.251 1.00 97.81 93 GLU A CA 1
ATOM 701 C C . GLU A 1 93 ? -9.602 7.176 2.642 1.00 97.81 93 GLU A C 1
ATOM 703 O O . GLU A 1 93 ? -9.387 5.972 2.448 1.00 97.81 93 GLU A O 1
ATOM 708 N N . LEU A 1 94 ? -8.709 8.115 2.321 1.00 96.94 94 LEU A N 1
ATOM 709 C CA . LEU A 1 94 ? -7.427 7.822 1.701 1.00 96.94 94 LEU A CA 1
ATOM 710 C C . LEU A 1 94 ? -6.452 7.304 2.760 1.00 96.94 94 LEU A C 1
ATOM 712 O O . LEU A 1 94 ? -5.911 8.071 3.549 1.00 96.94 94 LEU A O 1
ATOM 716 N N . ILE A 1 95 ? -6.173 6.002 2.733 1.00 97.56 95 ILE A N 1
ATOM 717 C CA . ILE A 1 95 ? -5.218 5.384 3.657 1.00 97.56 95 ILE A CA 1
ATOM 718 C C . ILE A 1 95 ? -3.820 5.940 3.401 1.00 97.56 95 ILE A C 1
ATOM 720 O O . ILE A 1 95 ? -3.155 6.406 4.317 1.00 97.56 95 ILE A O 1
ATOM 724 N N . GLY A 1 96 ? -3.385 5.915 2.144 1.00 94.38 96 GLY A N 1
ATOM 725 C CA . GLY A 1 96 ? -2.114 6.499 1.748 1.00 94.38 96 GLY A CA 1
ATOM 726 C C . GLY A 1 96 ? -1.569 5.930 0.451 1.00 94.38 96 GLY A C 1
ATOM 727 O O . GLY A 1 96 ? -2.025 4.896 -0.051 1.00 94.38 96 GLY A O 1
ATOM 728 N N . ARG A 1 97 ? -0.557 6.592 -0.104 1.00 93.38 97 ARG A N 1
ATOM 729 C CA . ARG A 1 97 ? 0.139 6.109 -1.298 1.00 93.38 97 ARG A CA 1
ATOM 730 C C . ARG A 1 97 ? 1.061 4.948 -0.947 1.00 93.38 97 ARG A C 1
ATOM 732 O O . ARG A 1 97 ? 1.827 5.001 0.018 1.00 93.38 97 ARG A O 1
ATOM 739 N N . TYR A 1 98 ? 1.049 3.914 -1.777 1.00 91.38 98 TYR A N 1
ATOM 740 C CA . TYR A 1 98 ? 2.053 2.861 -1.733 1.00 91.38 98 TYR A CA 1
ATOM 741 C C . TYR A 1 98 ? 3.317 3.352 -2.448 1.00 91.38 98 TYR A C 1
ATOM 743 O O . TYR A 1 98 ? 3.269 3.735 -3.616 1.00 91.38 98 TYR A O 1
ATOM 751 N N . GLN A 1 99 ? 4.442 3.388 -1.734 1.00 89.44 99 GLN A N 1
ATOM 752 C CA . GLN A 1 99 ? 5.707 3.937 -2.233 1.00 89.44 99 GLN A CA 1
ATOM 753 C C . GLN A 1 99 ? 6.799 2.873 -2.254 1.00 89.44 99 GLN A C 1
ATOM 755 O O . GLN A 1 99 ? 6.830 1.980 -1.408 1.00 89.44 99 GLN A O 1
ATOM 760 N N . GLY A 1 100 ? 7.708 2.993 -3.214 1.00 88.56 100 GLY A N 1
ATOM 761 C CA . GLY A 1 100 ? 8.833 2.088 -3.384 1.00 88.56 100 GLY A CA 1
ATOM 762 C C . GLY A 1 100 ? 9.595 2.387 -4.666 1.00 88.56 100 GLY A C 1
ATOM 763 O O . GLY A 1 100 ? 9.334 3.377 -5.352 1.00 88.56 100 GLY A O 1
ATOM 764 N N . ILE A 1 101 ? 10.547 1.517 -4.978 1.00 85.81 101 ILE A N 1
ATOM 765 C CA . ILE A 1 101 ? 11.356 1.593 -6.192 1.00 85.81 101 ILE A CA 1
ATOM 766 C C . ILE A 1 101 ? 10.547 1.010 -7.346 1.00 85.81 101 ILE A C 1
ATOM 768 O O . ILE A 1 101 ? 10.082 -0.125 -7.259 1.00 85.81 101 ILE A O 1
ATOM 772 N N . ILE A 1 102 ? 10.412 1.744 -8.444 1.00 83.44 102 ILE A N 1
ATOM 773 C CA . ILE A 1 102 ? 9.781 1.222 -9.654 1.00 83.44 102 ILE A CA 1
ATOM 774 C C . ILE A 1 102 ? 10.827 0.439 -10.445 1.00 83.44 102 ILE A C 1
ATOM 776 O O . ILE A 1 102 ? 11.888 0.952 -10.808 1.00 83.44 102 ILE A O 1
ATOM 780 N N . ARG A 1 103 ? 10.528 -0.827 -10.720 1.00 82.62 103 ARG A N 1
ATOM 781 C CA . ARG A 1 103 ? 11.378 -1.746 -11.478 1.00 82.62 103 ARG A CA 1
ATOM 782 C C . ARG A 1 103 ? 10.622 -2.256 -12.693 1.00 82.62 103 ARG A C 1
ATOM 784 O O . ARG A 1 103 ? 9.423 -2.507 -12.609 1.00 82.62 103 ARG A O 1
ATOM 791 N N . SER A 1 104 ? 11.321 -2.446 -13.809 1.00 83.56 104 SER A N 1
ATOM 792 C CA . SER A 1 104 ? 10.792 -3.306 -14.870 1.00 83.56 104 SER A CA 1
ATOM 793 C C . SER A 1 104 ? 10.708 -4.744 -14.354 1.00 83.56 104 SER A C 1
ATOM 795 O O . SER A 1 104 ? 11.461 -5.108 -13.444 1.00 83.56 104 SER A O 1
ATOM 797 N N . ASP A 1 105 ? 9.867 -5.590 -14.947 1.00 83.50 105 ASP A N 1
ATOM 798 C CA . ASP A 1 105 ? 9.807 -7.008 -14.562 1.00 83.50 105 ASP A CA 1
ATOM 799 C C . ASP A 1 105 ? 11.184 -7.675 -14.616 1.00 83.50 105 ASP A C 1
ATOM 801 O O . ASP A 1 105 ? 11.571 -8.388 -13.693 1.00 83.50 105 ASP A O 1
ATOM 805 N N . LYS A 1 106 ? 11.975 -7.389 -15.657 1.00 86.25 106 LYS A N 1
ATOM 806 C CA . LYS A 1 106 ? 13.335 -7.924 -15.801 1.00 86.25 106 LYS A CA 1
ATOM 807 C C . LYS A 1 106 ? 14.240 -7.498 -14.642 1.00 86.25 106 LYS A C 1
ATOM 809 O O . LYS A 1 106 ? 14.951 -8.335 -14.086 1.00 86.25 106 LYS A O 1
ATOM 814 N N . ASP A 1 107 ? 14.213 -6.219 -14.274 1.00 87.62 107 ASP A N 1
ATOM 815 C CA . ASP A 1 107 ? 15.044 -5.691 -13.186 1.00 87.62 107 ASP A CA 1
ATOM 816 C C . ASP A 1 107 ? 14.576 -6.192 -11.818 1.00 87.62 107 ASP A C 1
ATOM 818 O O . ASP A 1 107 ? 15.400 -6.427 -10.931 1.00 87.62 107 ASP A O 1
ATOM 822 N N . TYR A 1 108 ? 13.265 -6.374 -11.642 1.00 89.25 108 TYR A N 1
ATOM 823 C CA . TYR A 1 108 ? 12.687 -6.983 -10.451 1.00 89.25 108 TYR A CA 1
ATOM 824 C C . TYR A 1 108 ? 13.113 -8.448 -10.317 1.00 89.25 108 TYR A C 1
ATOM 826 O O . TYR A 1 108 ? 13.603 -8.837 -9.260 1.00 89.25 108 TYR A O 1
ATOM 834 N N . GLN A 1 109 ? 13.023 -9.246 -11.385 1.00 91.56 109 GLN A N 1
ATOM 835 C CA . GLN A 1 109 ? 13.467 -10.643 -11.361 1.00 91.56 109 GLN A CA 1
ATOM 836 C C . GLN A 1 109 ? 14.967 -10.758 -11.070 1.00 91.56 109 GLN A C 1
ATOM 838 O O . GLN A 1 109 ? 15.370 -11.581 -10.250 1.00 91.56 109 GLN A O 1
ATOM 843 N N . ALA A 1 110 ? 15.800 -9.900 -11.668 1.00 93.06 110 ALA A N 1
ATOM 844 C CA . ALA A 1 110 ? 17.222 -9.840 -11.336 1.00 93.06 110 ALA A CA 1
ATOM 845 C C . ALA A 1 110 ? 17.442 -9.490 -9.852 1.00 93.06 110 ALA A C 1
ATOM 847 O O . ALA A 1 110 ? 18.204 -10.167 -9.165 1.00 93.06 110 ALA A O 1
ATOM 848 N N . ALA A 1 111 ? 16.727 -8.489 -9.326 1.00 93.06 111 ALA A N 1
ATOM 849 C CA . ALA A 1 111 ? 16.795 -8.113 -7.913 1.00 93.06 111 ALA A CA 1
ATOM 850 C C . ALA A 1 111 ? 16.360 -9.241 -6.971 1.00 93.06 111 ALA A C 1
ATOM 852 O O . ALA A 1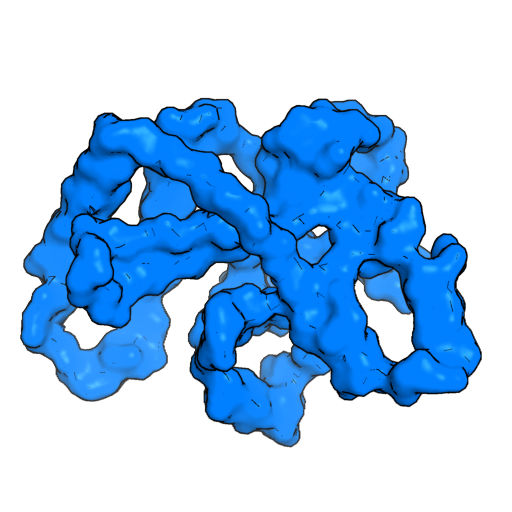 111 ? 16.975 -9.427 -5.921 1.00 93.06 111 ALA A O 1
ATOM 853 N N . TYR A 1 112 ? 15.331 -9.996 -7.347 1.00 93.44 112 TYR A N 1
ATOM 854 C CA . TYR A 1 112 ? 14.839 -11.137 -6.588 1.00 93.44 112 TYR A CA 1
ATOM 855 C C . TYR A 1 112 ? 15.872 -12.274 -6.555 1.00 93.44 112 TYR A C 1
ATOM 857 O O . TYR A 1 112 ? 16.212 -12.769 -5.481 1.00 93.44 112 TYR A O 1
ATOM 865 N N . MET A 1 113 ? 16.455 -12.626 -7.707 1.00 94.94 113 MET A N 1
ATOM 866 C CA . MET A 1 113 ? 17.512 -13.646 -7.806 1.00 94.94 113 MET A CA 1
ATOM 867 C C . MET A 1 113 ? 18.773 -13.259 -7.025 1.00 94.94 113 MET A C 1
ATOM 869 O O . MET A 1 113 ? 19.395 -14.099 -6.377 1.00 94.94 113 MET A O 1
ATOM 873 N N . GLU A 1 114 ? 19.123 -11.973 -7.036 1.00 96.19 114 GLU A N 1
ATOM 874 C CA . GLU A 1 114 ? 20.244 -11.406 -6.281 1.00 96.19 114 GLU A CA 1
ATOM 875 C C . GLU A 1 114 ? 19.921 -11.172 -4.794 1.00 96.19 114 GLU A C 1
ATOM 877 O O . GLU A 1 114 ? 20.763 -10.656 -4.061 1.00 96.19 114 GLU A O 1
ATOM 882 N N . ARG A 1 115 ? 18.716 -11.539 -4.329 1.00 94.44 115 ARG A N 1
ATOM 883 C CA . ARG A 1 115 ? 18.238 -11.349 -2.945 1.00 94.44 115 ARG A CA 1
ATOM 884 C C . ARG A 1 115 ? 18.276 -9.894 -2.465 1.00 94.44 115 ARG A C 1
ATOM 886 O O . ARG A 1 115 ? 18.392 -9.632 -1.272 1.00 94.44 115 ARG A O 1
ATOM 893 N N . ARG A 1 116 ? 18.150 -8.942 -3.390 1.00 92.44 116 ARG A N 1
ATOM 894 C CA . ARG A 1 116 ? 17.990 -7.510 -3.089 1.00 92.44 116 ARG A CA 1
ATOM 895 C C . ARG A 1 116 ? 16.548 -7.132 -2.751 1.00 92.44 116 ARG A C 1
ATOM 897 O O . ARG A 1 116 ? 16.320 -6.039 -2.249 1.00 92.44 116 ARG A O 1
ATOM 904 N N . THR A 1 117 ? 15.591 -8.008 -3.045 1.00 94.19 117 THR A N 1
ATOM 905 C CA . THR A 1 117 ? 14.187 -7.898 -2.629 1.00 94.19 117 THR A CA 1
ATOM 906 C C . THR A 1 117 ? 13.668 -9.272 -2.232 1.00 94.19 117 THR A C 1
ATOM 908 O O . THR A 1 117 ? 14.017 -10.280 -2.851 1.00 94.19 117 THR A O 1
ATOM 911 N N . SER A 1 118 ? 12.833 -9.325 -1.195 1.00 92.69 118 SER A N 1
ATOM 912 C CA . SER A 1 118 ? 12.124 -10.542 -0.785 1.00 92.69 118 SER A CA 1
ATOM 913 C C . SER A 1 118 ? 10.865 -10.788 -1.628 1.00 92.69 118 SER A C 1
ATOM 915 O O . SER A 1 118 ? 10.213 -11.836 -1.525 1.00 92.69 118 SER A O 1
ATOM 917 N N . GLY A 1 119 ? 10.467 -9.784 -2.416 1.00 91.44 119 GLY A N 1
ATOM 918 C CA . GLY A 1 119 ? 9.197 -9.733 -3.125 1.00 91.44 119 GLY A CA 1
ATOM 919 C C . GLY A 1 119 ? 7.978 -9.614 -2.207 1.00 91.44 119 GLY A C 1
ATOM 920 O O . GLY A 1 119 ? 6.854 -9.816 -2.674 1.00 91.44 119 GLY A O 1
ATOM 921 N N . ALA A 1 120 ? 8.160 -9.422 -0.894 1.00 91.12 120 ALA A N 1
ATOM 922 C CA . ALA A 1 120 ? 7.052 -9.393 0.065 1.00 91.12 120 ALA A CA 1
ATOM 923 C C . ALA A 1 120 ? 6.216 -8.115 -0.066 1.00 91.12 120 ALA A C 1
ATOM 925 O O . ALA A 1 120 ? 5.007 -8.166 0.146 1.00 91.12 120 ALA A O 1
ATOM 926 N N . TYR A 1 121 ? 6.854 -7.019 -0.484 1.00 92.56 121 TYR A N 1
ATOM 927 C CA . TYR A 1 121 ? 6.305 -5.664 -0.529 1.00 92.56 121 TYR A CA 1
ATOM 928 C C . TYR A 1 121 ? 6.110 -5.175 -1.970 1.00 92.56 121 TYR A C 1
ATOM 930 O O . TYR A 1 121 ? 6.631 -4.129 -2.347 1.00 92.56 121 TYR A O 1
ATOM 938 N N . ILE A 1 122 ? 5.428 -5.961 -2.808 1.00 91.94 122 ILE A N 1
ATOM 939 C CA . ILE A 1 122 ? 5.300 -5.660 -4.242 1.00 91.94 122 ILE A CA 1
ATOM 940 C C . ILE A 1 122 ? 3.872 -5.306 -4.646 1.00 91.94 122 ILE A C 1
ATOM 942 O O . ILE A 1 122 ? 2.918 -5.962 -4.229 1.00 91.94 122 ILE A O 1
ATOM 946 N N . MET A 1 123 ? 3.753 -4.329 -5.542 1.00 88.12 123 MET A N 1
ATOM 947 C CA . MET A 1 123 ? 2.520 -3.998 -6.259 1.00 88.12 123 MET A CA 1
ATOM 948 C C . MET A 1 123 ? 2.791 -4.014 -7.764 1.00 88.12 123 MET A C 1
ATOM 950 O O . MET A 1 123 ? 3.774 -3.427 -8.219 1.00 88.12 123 MET A O 1
ATOM 954 N N . THR A 1 124 ? 1.932 -4.663 -8.551 1.00 82.38 124 THR A N 1
ATOM 955 C CA . THR A 1 124 ? 2.037 -4.600 -10.017 1.00 82.38 124 THR A CA 1
ATOM 956 C C . THR A 1 124 ? 1.569 -3.233 -10.509 1.00 82.38 124 THR A C 1
ATOM 958 O O . THR A 1 124 ? 0.543 -2.735 -10.055 1.00 82.38 124 THR A O 1
ATOM 961 N N . LEU A 1 125 ? 2.288 -2.641 -11.457 1.00 76.44 125 LEU A N 1
ATOM 962 C CA . LEU A 1 125 ? 1.938 -1.406 -12.154 1.00 76.44 125 LEU A CA 1
ATOM 963 C C . LEU A 1 125 ? 1.695 -1.718 -13.640 1.00 76.44 125 LEU A C 1
ATOM 965 O O . LEU A 1 125 ? 2.630 -1.736 -14.442 1.00 76.44 125 LEU A O 1
ATOM 969 N N . GLY A 1 126 ? 0.439 -1.956 -14.024 1.00 70.69 126 GLY A N 1
ATOM 970 C CA . GLY A 1 126 ? 0.123 -2.429 -15.378 1.00 70.69 126 GLY A CA 1
ATOM 971 C C . GLY A 1 126 ? 0.756 -3.796 -15.667 1.00 70.69 126 GLY A C 1
ATOM 972 O O . GLY A 1 126 ? 0.860 -4.621 -14.766 1.00 70.69 126 GLY A O 1
ATOM 973 N N . ASP A 1 127 ? 1.197 -4.023 -16.905 1.00 68.56 127 ASP A N 1
ATOM 974 C CA . ASP A 1 127 ? 1.612 -5.360 -17.363 1.00 68.56 127 ASP A CA 1
ATOM 975 C C . ASP A 1 127 ? 3.120 -5.645 -17.270 1.00 68.56 127 ASP A C 1
ATOM 977 O O . ASP A 1 127 ? 3.545 -6.751 -17.588 1.00 68.56 127 ASP A O 1
ATOM 981 N N . SER A 1 128 ? 3.968 -4.661 -16.952 1.00 72.50 128 SER A N 1
ATOM 982 C CA . SER A 1 128 ? 5.434 -4.823 -17.105 1.00 72.50 128 SER A CA 1
ATOM 983 C C . SER A 1 128 ? 6.291 -4.098 -16.070 1.00 72.50 128 SER A C 1
ATOM 985 O O . SER A 1 128 ? 7.517 -4.011 -16.217 1.00 72.50 128 SER A O 1
ATOM 987 N N . TRP A 1 129 ? 5.654 -3.525 -15.052 1.00 79.38 129 TRP A N 1
ATOM 988 C CA . TRP A 1 129 ? 6.329 -2.766 -14.012 1.00 79.38 129 TRP A CA 1
ATOM 989 C C . TRP A 1 129 ? 5.894 -3.250 -12.636 1.00 79.38 129 TRP A C 1
ATOM 991 O O . TRP A 1 129 ? 4.733 -3.581 -12.402 1.00 79.38 129 TRP A O 1
ATOM 1001 N N . VAL A 1 130 ? 6.838 -3.234 -11.703 1.00 85.00 130 VAL A N 1
ATOM 1002 C CA . VAL A 1 130 ? 6.636 -3.595 -10.305 1.00 85.00 130 VAL A CA 1
ATOM 1003 C C . VAL A 1 130 ? 7.076 -2.425 -9.444 1.00 85.00 130 VAL A C 1
ATOM 1005 O O . VAL A 1 130 ? 8.185 -1.912 -9.590 1.00 85.00 130 VAL A O 1
ATOM 1008 N N . LEU A 1 131 ? 6.213 -2.011 -8.527 1.00 87.81 131 LEU A N 1
ATOM 1009 C CA . L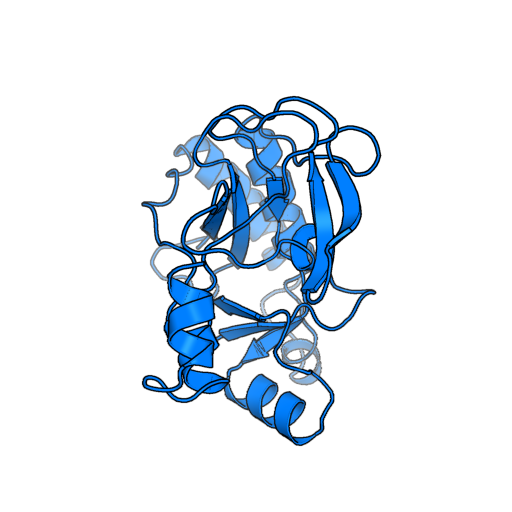EU A 1 131 ? 6.585 -1.148 -7.419 1.00 87.81 131 LEU A CA 1
ATOM 1010 C C . LEU A 1 131 ? 7.074 -2.044 -6.277 1.00 87.81 131 LEU A C 1
ATOM 1012 O O . LEU A 1 131 ? 6.305 -2.832 -5.729 1.00 87.81 131 LEU A O 1
ATOM 1016 N N . ASP A 1 132 ? 8.357 -1.927 -5.948 1.00 90.75 132 ASP A N 1
ATOM 1017 C CA . ASP A 1 132 ? 9.071 -2.710 -4.940 1.00 90.75 132 ASP A CA 1
ATOM 1018 C C . ASP A 1 132 ? 9.323 -1.863 -3.685 1.00 90.75 132 ASP A C 1
ATOM 1020 O O . ASP A 1 132 ? 10.187 -0.981 -3.656 1.00 90.75 132 ASP A O 1
ATOM 1024 N N . GLY A 1 133 ? 8.530 -2.115 -2.649 1.00 92.19 133 GLY A N 1
ATOM 1025 C CA . GLY A 1 133 ? 8.565 -1.429 -1.362 1.00 92.19 133 GLY A CA 1
ATOM 1026 C C . GLY A 1 133 ? 9.585 -1.988 -0.370 1.00 92.19 133 GLY A C 1
ATOM 1027 O O . GLY A 1 133 ? 9.488 -1.644 0.799 1.00 92.19 133 GLY A O 1
ATOM 1028 N N . GLU A 1 134 ? 10.526 -2.851 -0.775 1.00 93.56 134 GLU A N 1
ATOM 1029 C CA . GLU A 1 134 ? 11.495 -3.475 0.145 1.00 93.56 134 GLU A CA 1
ATOM 1030 C C . GLU A 1 134 ? 12.390 -2.451 0.870 1.00 93.56 134 GLU A C 1
ATOM 1032 O O . GLU A 1 134 ? 12.635 -2.578 2.071 1.00 93.56 134 GLU A O 1
ATOM 1037 N N . ASP A 1 135 ? 12.850 -1.414 0.164 1.00 88.62 135 ASP A N 1
ATOM 1038 C CA . ASP A 1 135 ? 13.750 -0.384 0.698 1.00 88.62 135 ASP A CA 1
ATOM 1039 C C . ASP A 1 135 ? 12.996 0.575 1.632 1.00 88.62 135 ASP A C 1
ATOM 1041 O O . ASP A 1 135 ? 12.178 1.386 1.190 1.00 88.62 135 ASP A O 1
ATOM 1045 N N . GLU A 1 136 ? 13.275 0.505 2.934 1.00 87.69 136 GLU A N 1
ATOM 1046 C CA . GLU A 1 136 ? 12.651 1.345 3.970 1.00 87.69 136 GLU A CA 1
ATOM 1047 C C . GLU A 1 136 ? 12.884 2.846 3.760 1.00 87.69 136 GLU A C 1
ATOM 1049 O O . GLU A 1 136 ? 12.022 3.655 4.089 1.00 87.69 136 GLU A O 1
ATOM 1054 N N . THR A 1 137 ? 14.001 3.241 3.146 1.00 84.50 137 THR A N 1
ATOM 1055 C CA . THR A 1 137 ? 14.314 4.657 2.887 1.00 84.50 137 THR A CA 1
ATOM 1056 C C . THR A 1 137 ? 13.570 5.213 1.672 1.00 84.50 137 THR A C 1
ATOM 1058 O O . THR A 1 137 ? 13.508 6.428 1.457 1.00 84.50 137 THR A O 1
ATOM 1061 N N . ARG A 1 138 ? 13.000 4.329 0.842 1.00 83.19 138 ARG A N 1
ATOM 1062 C CA . ARG A 1 138 ? 12.293 4.681 -0.400 1.00 83.19 138 ARG A CA 1
ATOM 1063 C C . ARG A 1 138 ? 10.830 4.236 -0.410 1.00 83.19 138 ARG A C 1
ATOM 1065 O O . ARG A 1 138 ? 10.150 4.479 -1.404 1.00 83.19 138 ARG A O 1
ATOM 1072 N N . SER A 1 139 ? 10.345 3.647 0.680 1.00 89.94 139 SER A N 1
ATOM 1073 C CA . SER A 1 139 ? 8.964 3.196 0.860 1.00 89.94 139 SER A CA 1
ATOM 1074 C C . SER A 1 139 ? 8.235 4.002 1.937 1.00 89.94 139 SER A C 1
ATOM 1076 O O . SER A 1 139 ? 8.817 4.848 2.613 1.00 89.94 139 SER A O 1
ATOM 1078 N N . ALA A 1 140 ? 6.928 3.774 2.048 1.00 90.62 140 ALA A N 1
ATOM 1079 C CA . ALA A 1 140 ? 6.072 4.368 3.067 1.00 90.62 140 ALA A CA 1
ATOM 1080 C C . ALA A 1 140 ? 5.519 3.280 3.991 1.00 90.62 140 ALA A C 1
ATOM 1082 O O . ALA A 1 140 ? 5.557 2.091 3.674 1.00 90.62 140 ALA A O 1
ATOM 1083 N N . TRP A 1 141 ? 4.949 3.696 5.121 1.00 94.94 141 TRP A N 1
ATOM 1084 C CA . TRP A 1 141 ? 4.361 2.803 6.122 1.00 94.94 141 TRP A CA 1
ATOM 1085 C C . TRP A 1 141 ? 3.241 1.906 5.581 1.00 94.94 141 TRP A C 1
ATOM 1087 O O . TRP A 1 141 ? 2.992 0.832 6.126 1.00 94.94 141 TRP A O 1
ATOM 1097 N N . THR A 1 142 ? 2.610 2.301 4.474 1.00 95.06 142 THR A N 1
ATOM 1098 C CA . THR A 1 142 ? 1.592 1.523 3.756 1.00 95.06 142 THR A CA 1
ATOM 1099 C C . THR A 1 142 ? 2.095 0.145 3.311 1.00 95.06 142 THR A C 1
ATOM 1101 O O . THR A 1 142 ? 1.285 -0.758 3.107 1.00 95.06 142 THR A O 1
ATOM 1104 N N . ARG A 1 143 ? 3.419 -0.080 3.254 1.00 94.31 143 ARG A N 1
ATOM 1105 C CA . ARG A 1 143 ? 4.016 -1.409 3.028 1.00 94.31 143 ARG A CA 1
ATOM 1106 C C . ARG A 1 143 ? 3.649 -2.449 4.091 1.00 94.31 143 ARG A C 1
ATOM 1108 O O . ARG A 1 143 ? 3.728 -3.637 3.805 1.00 94.31 143 ARG A O 1
ATOM 1115 N N . PHE A 1 144 ? 3.267 -2.017 5.295 1.00 96.94 144 PHE A N 1
ATOM 1116 C CA . PHE A 1 144 ? 2.896 -2.899 6.407 1.00 96.94 144 PHE A CA 1
ATOM 1117 C C . PHE A 1 144 ? 1.400 -3.255 6.428 1.00 96.94 144 PHE A C 1
ATOM 1119 O O . PHE A 1 144 ? 0.954 -3.954 7.335 1.00 96.94 144 PHE A O 1
ATOM 1126 N N . VAL A 1 145 ? 0.605 -2.778 5.462 1.00 97.19 145 VAL A N 1
ATOM 1127 C CA . VAL A 1 145 ? -0.807 -3.170 5.339 1.00 97.19 145 VAL A CA 1
ATOM 1128 C C . VAL A 1 145 ? -0.873 -4.633 4.908 1.00 97.19 145 VAL A C 1
ATOM 1130 O O . VAL A 1 145 ? -0.417 -5.006 3.823 1.00 97.19 145 VAL A O 1
ATOM 1133 N N . ASN A 1 146 ? -1.421 -5.469 5.784 1.00 96.69 146 ASN A N 1
ATOM 1134 C CA . ASN A 1 146 ? -1.356 -6.918 5.659 1.00 96.69 146 ASN A CA 1
ATOM 1135 C C . ASN A 1 146 ? -2.438 -7.493 4.746 1.00 96.69 146 ASN A C 1
ATOM 1137 O O . ASN A 1 146 ? -3.445 -6.864 4.420 1.00 96.69 146 ASN A O 1
ATOM 1141 N N . HIS A 1 147 ? -2.242 -8.759 4.385 1.00 94.50 147 HIS A N 1
ATOM 1142 C CA . HIS A 1 147 ? -3.248 -9.531 3.681 1.00 94.50 147 HIS A CA 1
ATOM 1143 C C . HIS A 1 147 ? -4.370 -10.034 4.602 1.00 94.50 147 HIS A C 1
ATOM 1145 O O . HIS A 1 147 ? -4.113 -10.630 5.660 1.00 94.50 147 HIS A O 1
ATOM 1151 N N . SER A 1 148 ? -5.610 -9.923 4.129 1.00 93.88 148 SER A N 1
ATOM 1152 C CA . SER A 1 148 ? -6.685 -10.871 4.433 1.00 93.88 148 SER A CA 1
ATOM 1153 C C . SER A 1 148 ? -7.755 -10.797 3.356 1.00 93.88 148 SER A C 1
ATOM 1155 O O . SER A 1 148 ? -8.330 -9.736 3.151 1.00 93.88 148 SER A O 1
ATOM 1157 N N . ARG A 1 149 ? -8.100 -11.918 2.720 1.00 90.19 149 ARG A N 1
ATOM 1158 C CA . ARG A 1 149 ? -9.220 -11.952 1.768 1.00 90.19 149 ARG A CA 1
ATOM 1159 C C . ARG A 1 149 ? -10.579 -11.756 2.447 1.00 90.19 149 ARG A C 1
ATOM 1161 O O . ARG A 1 149 ? -11.451 -11.082 1.913 1.00 90.19 149 ARG A O 1
ATOM 1168 N N . ARG A 1 150 ? -10.762 -12.331 3.639 1.00 92.44 150 ARG A N 1
ATOM 1169 C CA . ARG A 1 150 ? -12.041 -12.308 4.368 1.00 92.44 150 ARG A CA 1
ATOM 1170 C C . ARG A 1 150 ? -12.272 -11.021 5.154 1.00 92.44 150 ARG A C 1
ATOM 1172 O O . ARG A 1 150 ? -13.410 -10.582 5.278 1.00 92.44 150 ARG A O 1
ATOM 1179 N N . LYS A 1 151 ? -11.210 -10.463 5.737 1.00 94.62 151 LYS A N 1
ATOM 1180 C CA . LYS A 1 151 ? -11.280 -9.272 6.595 1.00 94.62 151 LYS A CA 1
ATOM 1181 C C . LYS A 1 151 ? -10.813 -7.997 5.891 1.00 94.62 151 LYS A C 1
ATOM 1183 O O . LYS A 1 151 ? -10.676 -6.986 6.572 1.00 94.62 151 LYS A O 1
ATOM 1188 N N . ALA A 1 152 ? -10.552 -8.045 4.579 1.00 96.00 152 ALA A N 1
ATOM 1189 C CA . ALA A 1 152 ? -10.179 -6.863 3.809 1.00 96.00 152 ALA A CA 1
ATOM 1190 C C . ALA A 1 152 ? -11.177 -5.729 4.067 1.00 96.00 152 ALA A C 1
ATOM 1192 O O . ALA A 1 152 ? -12.391 -5.903 3.949 1.00 96.00 152 ALA A O 1
ATOM 1193 N N . ASN A 1 153 ? -10.638 -4.584 4.452 1.00 98.12 153 ASN A N 1
ATOM 1194 C CA . ASN A 1 153 ? -11.366 -3.346 4.706 1.00 98.12 153 ASN A CA 1
ATOM 1195 C C . ASN A 1 153 ? -10.765 -2.165 3.937 1.00 98.12 153 ASN A C 1
ATOM 1197 O O . ASN A 1 153 ? -11.329 -1.076 3.958 1.00 98.12 153 ASN A O 1
ATOM 1201 N N . CYS A 1 154 ? -9.674 -2.408 3.214 1.00 98.06 154 CYS A N 1
ATOM 1202 C CA . CYS A 1 154 ? -9.076 -1.493 2.268 1.00 98.06 154 CYS A CA 1
ATOM 1203 C C . CYS A 1 154 ? -8.935 -2.177 0.898 1.00 98.06 154 CYS A C 1
ATOM 1205 O O . CYS A 1 154 ? -8.910 -3.408 0.784 1.00 98.06 154 CYS A O 1
ATOM 1207 N N . ALA A 1 155 ? -8.754 -1.379 -0.148 1.00 95.88 155 ALA A N 1
ATOM 1208 C CA . ALA A 1 155 ? -8.350 -1.845 -1.471 1.00 95.88 155 ALA A CA 1
ATOM 1209 C C . ALA A 1 155 ? -7.258 -0.946 -2.050 1.00 95.88 155 ALA A C 1
ATOM 1211 O O . ALA A 1 155 ? -7.103 0.206 -1.647 1.00 95.88 155 ALA A O 1
ATOM 1212 N N . SER A 1 156 ? -6.490 -1.494 -2.990 1.00 91.56 156 SER A N 1
ATOM 1213 C CA . SER A 1 156 ? -5.490 -0.755 -3.753 1.00 91.56 156 SER A CA 1
ATOM 1214 C C . SER A 1 156 ? -6.039 -0.306 -5.104 1.00 91.56 156 SER A C 1
ATOM 1216 O O . SER A 1 156 ? -6.758 -1.044 -5.782 1.00 91.56 156 SER A O 1
ATOM 1218 N N . TYR A 1 157 ? -5.650 0.904 -5.492 1.00 88.38 157 TYR A N 1
ATOM 1219 C CA . TYR A 1 157 ? -6.122 1.635 -6.661 1.00 88.38 157 TYR A CA 1
ATOM 1220 C C . TYR A 1 157 ? -4.954 2.250 -7.416 1.00 88.38 157 TYR A C 1
ATOM 1222 O O . TYR A 1 157 ? -3.900 2.507 -6.834 1.00 88.38 157 TYR A O 1
ATOM 1230 N N . PHE A 1 158 ? -5.162 2.552 -8.698 1.00 81.50 158 PHE A N 1
ATOM 1231 C CA . PHE A 1 158 ? -4.183 3.258 -9.516 1.00 81.50 158 PHE A CA 1
ATOM 1232 C C . PHE A 1 158 ? -4.573 4.717 -9.730 1.00 81.50 158 PHE A C 1
ATOM 1234 O O . PHE A 1 158 ? -5.706 5.030 -10.098 1.00 81.50 158 PHE A O 1
ATOM 1241 N N . LEU A 1 159 ? -3.597 5.606 -9.583 1.00 78.31 159 LEU A N 1
ATOM 1242 C CA . LEU A 1 159 ? -3.618 6.921 -10.202 1.00 78.31 159 LEU A CA 1
ATOM 1243 C C . LEU A 1 159 ? -2.742 6.849 -11.451 1.00 78.31 159 LEU A C 1
ATOM 1245 O O . LEU A 1 159 ? -1.527 6.687 -11.346 1.00 78.31 159 LEU A O 1
ATOM 1249 N N . VAL A 1 160 ? -3.384 6.963 -12.609 1.00 74.50 160 VAL A N 1
ATOM 1250 C CA . VAL A 1 160 ? -2.755 6.936 -13.929 1.00 74.50 160 VAL A CA 1
ATOM 1251 C C . VAL A 1 160 ? -2.900 8.327 -14.524 1.00 74.50 160 VAL A C 1
ATOM 1253 O O . VAL A 1 160 ? -4.016 8.781 -14.778 1.00 74.50 160 VAL A O 1
ATOM 1256 N N . VAL A 1 161 ? -1.783 9.016 -14.730 1.00 66.81 161 VAL A N 1
ATOM 1257 C CA . VAL A 1 161 ? -1.768 10.340 -15.351 1.00 66.81 161 VAL A CA 1
ATOM 1258 C C . VAL A 1 161 ? -0.932 10.287 -16.618 1.00 66.81 161 VAL A C 1
ATOM 1260 O O . VAL A 1 161 ? 0.296 10.166 -16.573 1.00 66.81 161 VAL A O 1
ATOM 1263 N N . SER A 1 162 ? -1.615 10.437 -17.747 1.00 62.12 162 SER A N 1
ATOM 1264 C CA . SER A 1 162 ? -1.007 10.614 -19.061 1.00 62.12 162 SER A CA 1
ATOM 1265 C C . SER A 1 162 ? -1.258 12.057 -19.514 1.00 62.12 162 SER A C 1
ATOM 1267 O O . SER A 1 162 ? -2.414 12.475 -19.560 1.00 62.12 162 SER A O 1
ATOM 1269 N N . PRO A 1 163 ? -0.213 12.845 -19.829 1.00 49.94 163 PRO A N 1
ATOM 1270 C CA . PRO A 1 163 ? -0.399 14.215 -20.302 1.00 49.94 163 PRO A CA 1
ATOM 1271 C C . PRO A 1 163 ? -1.191 14.285 -21.622 1.00 49.94 163 PRO A C 1
ATOM 1273 O O . PRO A 1 163 ? -1.953 15.216 -21.853 1.00 49.94 163 PRO A O 1
ATOM 1276 N N . THR A 1 164 ? -1.066 13.285 -22.487 1.00 50.84 164 THR A N 1
ATOM 1277 C CA . THR A 1 164 ? -1.860 13.172 -23.717 1.00 50.84 164 THR A CA 1
ATOM 1278 C C . THR A 1 164 ? -2.288 11.722 -23.919 1.00 50.84 164 THR A C 1
ATOM 1280 O O . THR A 1 164 ? -1.644 10.817 -23.382 1.00 50.84 164 THR A O 1
ATOM 1283 N N . GLU A 1 165 ? -3.341 11.485 -24.711 1.00 48.38 165 GLU A N 1
ATOM 1284 C CA . GLU A 1 165 ? -3.739 10.124 -25.128 1.00 48.38 165 GLU A CA 1
ATOM 1285 C C . GLU A 1 165 ? -2.601 9.388 -25.863 1.00 48.38 165 GLU A C 1
ATOM 1287 O O . GLU A 1 165 ? -2.516 8.166 -25.830 1.00 48.38 165 GLU A O 1
ATOM 1292 N N . GLU A 1 166 ? -1.678 10.143 -26.463 1.00 46.19 166 GLU A N 1
ATOM 1293 C CA . GLU A 1 166 ? -0.506 9.647 -27.191 1.00 46.19 166 GLU A CA 1
ATOM 1294 C C . GLU A 1 166 ? 0.776 9.607 -26.333 1.00 46.19 166 GLU A C 1
ATOM 1296 O O . GLU A 1 166 ? 1.865 9.307 -26.837 1.00 46.19 166 GLU A O 1
ATOM 1301 N N . SER A 1 167 ? 0.699 9.951 -25.042 1.00 50.28 167 SER A N 1
ATOM 1302 C CA . SER A 1 167 ? 1.892 10.075 -24.207 1.00 50.28 167 SER A CA 1
ATOM 1303 C C . SER A 1 167 ? 2.562 8.720 -24.002 1.00 50.28 167 SER A C 1
ATOM 1305 O O . SER A 1 167 ? 1.999 7.794 -23.423 1.00 50.28 167 SER A O 1
ATOM 1307 N N . ARG A 1 168 ? 3.843 8.641 -24.376 1.00 44.72 168 ARG A N 1
ATOM 1308 C CA . ARG A 1 168 ? 4.709 7.489 -24.070 1.00 44.72 168 ARG A CA 1
ATOM 1309 C C . ARG A 1 168 ? 5.085 7.385 -22.591 1.00 44.72 168 ARG A C 1
ATOM 1311 O O . ARG A 1 168 ? 5.651 6.377 -22.179 1.00 44.72 168 ARG A O 1
ATOM 1318 N N . TYR A 1 169 ? 4.806 8.423 -21.804 1.00 48.78 169 TYR A N 1
ATOM 1319 C CA . TYR A 1 169 ? 5.090 8.468 -20.376 1.00 48.78 169 TYR A CA 1
ATOM 1320 C C . TYR A 1 169 ? 3.783 8.591 -19.608 1.00 48.78 169 TYR A C 1
ATOM 1322 O O . TYR A 1 169 ? 3.053 9.571 -19.754 1.00 48.78 169 TYR A O 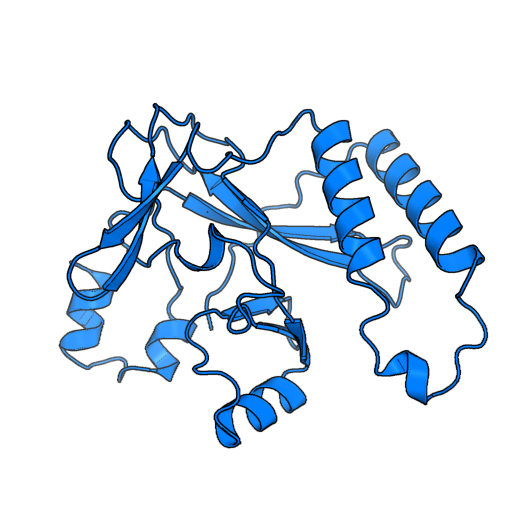1
ATOM 1330 N N . THR A 1 170 ? 3.516 7.591 -18.780 1.00 58.38 170 THR A N 1
ATOM 1331 C CA . THR A 1 170 ? 2.377 7.579 -17.872 1.00 58.38 170 THR A CA 1
ATOM 1332 C C . THR A 1 170 ? 2.924 7.569 -16.456 1.00 58.38 170 THR A C 1
ATOM 1334 O O . THR A 1 170 ? 3.759 6.726 -16.119 1.00 58.38 170 THR A O 1
ATOM 1337 N N . LEU A 1 171 ? 2.512 8.538 -15.644 1.00 67.62 171 LEU A N 1
ATOM 1338 C CA . LEU A 1 171 ? 2.795 8.506 -14.217 1.00 67.62 171 LEU A CA 1
ATOM 1339 C C . LEU A 1 171 ? 1.783 7.581 -13.561 1.00 67.62 171 LEU A C 1
ATOM 1341 O O . LEU A 1 171 ? 0.584 7.844 -13.611 1.00 67.62 171 LEU A O 1
ATOM 1345 N N . ASN A 1 172 ? 2.291 6.516 -12.949 1.00 72.56 172 ASN A N 1
ATOM 1346 C CA . ASN A 1 172 ? 1.490 5.543 -12.227 1.00 72.56 172 ASN A CA 1
ATOM 1347 C C . ASN A 1 172 ? 1.833 5.611 -10.744 1.00 72.56 172 ASN A C 1
ATOM 1349 O O . ASN A 1 172 ? 2.997 5.527 -10.359 1.00 72.56 172 ASN A O 1
ATOM 1353 N N . SER A 1 173 ? 0.812 5.746 -9.910 1.00 79.56 173 SER A N 1
ATOM 1354 C CA . SER A 1 173 ? 0.906 5.550 -8.465 1.00 79.56 173 SER A CA 1
ATOM 1355 C C . SER A 1 173 ? -0.113 4.515 -8.029 1.00 79.56 173 SER A C 1
ATOM 1357 O O . SER A 1 173 ? -1.198 4.445 -8.601 1.00 79.56 173 SER A O 1
ATOM 1359 N N . VAL A 1 174 ? 0.225 3.747 -6.996 1.00 87.88 174 VAL A N 1
ATOM 1360 C CA . VAL A 1 174 ? -0.741 2.910 -6.280 1.00 87.88 174 VAL A CA 1
ATOM 1361 C C . VAL A 1 174 ? -1.076 3.601 -4.976 1.00 87.88 174 VAL A C 1
ATOM 1363 O O . VAL A 1 174 ? -0.176 4.076 -4.287 1.00 87.88 174 VAL A O 1
ATOM 1366 N N . TYR A 1 175 ? -2.348 3.646 -4.619 1.00 92.31 175 TYR A N 1
ATOM 1367 C CA . TYR A 1 175 ? -2.792 4.126 -3.317 1.00 92.31 175 TYR A CA 1
ATOM 1368 C C . TYR A 1 175 ? -3.805 3.173 -2.709 1.00 92.31 175 TYR A C 1
ATOM 1370 O O . TYR A 1 175 ? -4.395 2.350 -3.408 1.00 92.31 175 TYR A O 1
ATOM 1378 N N . LEU A 1 176 ? -3.952 3.260 -1.394 1.00 95.94 176 LEU A N 1
ATOM 1379 C CA . LEU A 1 176 ? -4.870 2.453 -0.611 1.00 95.94 176 LEU A CA 1
ATOM 1380 C C . LEU A 1 176 ? -6.031 3.325 -0.130 1.00 95.94 176 LEU A C 1
ATOM 1382 O O . LEU A 1 176 ? -5.820 4.469 0.272 1.00 95.94 176 LEU A O 1
ATOM 1386 N N . GLU A 1 177 ? -7.237 2.777 -0.144 1.00 97.25 177 GLU A N 1
ATOM 1387 C CA . GLU A 1 177 ? -8.462 3.458 0.285 1.00 97.25 177 GLU A CA 1
ATOM 1388 C C . GLU A 1 177 ? -9.338 2.498 1.093 1.00 97.25 177 GLU A C 1
ATOM 1390 O O . GLU A 1 177 ? -9.359 1.296 0.800 1.00 97.25 177 GLU A O 1
ATOM 1395 N N . ALA A 1 178 ? -10.034 3.017 2.106 1.00 98.19 178 ALA A N 1
ATOM 1396 C CA . ALA A 1 178 ? -11.006 2.256 2.883 1.00 98.19 178 ALA A CA 1
ATOM 1397 C C . ALA A 1 178 ? -12.210 1.869 2.007 1.00 98.19 178 ALA A C 1
ATOM 1399 O O . ALA A 1 178 ? -12.759 2.699 1.288 1.00 98.19 178 ALA A O 1
ATOM 1400 N N . THR A 1 179 ? -12.642 0.610 2.062 1.00 97.62 179 THR A N 1
ATOM 1401 C CA . THR A 1 179 ? -13.786 0.094 1.277 1.00 97.62 179 THR A CA 1
ATOM 1402 C C . THR A 1 179 ? -15.056 -0.086 2.103 1.00 97.62 179 THR A C 1
ATOM 1404 O O . THR A 1 179 ? -16.020 -0.680 1.629 1.00 97.62 179 THR A O 1
ATOM 1407 N N . ARG A 1 180 ? -15.000 0.303 3.374 1.00 97.88 180 ARG A N 1
ATOM 1408 C CA . ARG A 1 180 ? -16.090 0.356 4.350 1.00 97.88 180 ARG A CA 1
ATOM 1409 C C . ARG A 1 180 ? -15.620 1.205 5.528 1.00 97.88 180 ARG A C 1
ATOM 1411 O O . ARG A 1 180 ? -14.413 1.398 5.671 1.00 97.88 180 ARG A O 1
ATOM 1418 N N . ASP A 1 181 ? -16.530 1.567 6.420 1.00 98.56 181 ASP A N 1
ATOM 1419 C CA . ASP A 1 181 ? -16.161 2.128 7.720 1.00 98.56 181 ASP A CA 1
ATOM 1420 C C . ASP A 1 181 ? -15.292 1.137 8.516 1.00 98.56 181 ASP A C 1
ATOM 1422 O O . ASP A 1 181 ? -15.562 -0.073 8.550 1.00 98.56 181 ASP A O 1
ATOM 1426 N N . ILE A 1 182 ? -14.249 1.648 9.165 1.00 98.75 182 ILE A N 1
ATOM 1427 C CA . ILE A 1 182 ? -13.261 0.908 9.955 1.00 98.75 182 ILE A CA 1
ATOM 1428 C C . ILE A 1 182 ? -13.256 1.482 11.368 1.00 98.75 182 ILE A C 1
ATOM 1430 O O . ILE A 1 182 ? -13.046 2.674 11.574 1.00 98.75 182 ILE A O 1
ATOM 1434 N N . SER A 1 183 ? -13.469 0.635 12.367 1.00 98.69 183 SER A N 1
ATOM 1435 C CA . SER A 1 183 ? -13.437 1.038 13.773 1.00 98.69 183 SER A CA 1
ATOM 1436 C C . SER A 1 183 ? -12.004 1.224 14.277 1.00 98.69 183 SER A C 1
ATOM 1438 O O . SER A 1 183 ? -11.078 0.536 13.843 1.00 98.69 183 SER A O 1
ATOM 1440 N N . ALA A 1 184 ? -11.828 2.096 15.274 1.00 98.50 184 ALA A N 1
ATOM 1441 C CA . ALA A 1 184 ? -10.557 2.216 15.985 1.00 98.50 184 ALA A CA 1
ATOM 1442 C C . ALA A 1 184 ? -10.107 0.849 16.542 1.00 98.50 184 ALA A C 1
ATOM 1444 O O . ALA A 1 184 ? -10.902 0.086 17.094 1.00 98.50 184 ALA A O 1
ATOM 1445 N N . GLY A 1 185 ? -8.822 0.544 16.395 1.00 98.31 185 GLY A N 1
ATOM 1446 C CA . GLY A 1 185 ? -8.197 -0.714 16.792 1.00 98.31 185 GLY A CA 1
ATOM 1447 C C . GLY A 1 185 ? -8.255 -1.828 15.742 1.00 98.31 185 GLY A C 1
ATOM 1448 O O . GLY A 1 185 ? -7.523 -2.812 15.894 1.00 98.31 185 GLY A O 1
ATOM 1449 N N . GLU A 1 186 ? -9.063 -1.700 14.681 1.00 98.50 186 GLU A N 1
ATOM 1450 C CA . GLU A 1 186 ? -9.042 -2.651 13.563 1.00 98.50 186 GLU A CA 1
ATOM 1451 C C . GLU A 1 186 ? -7.709 -2.587 12.800 1.00 98.50 186 GLU A C 1
ATOM 1453 O O . GLU A 1 186 ? -7.092 -1.530 12.663 1.00 98.50 186 GLU A O 1
ATOM 1458 N N . GLU A 1 187 ? -7.263 -3.737 12.287 1.00 98.38 187 GLU A N 1
ATOM 1459 C CA . GLU A 1 187 ? -6.126 -3.802 11.364 1.00 98.38 187 GLU A CA 1
ATOM 1460 C C . GLU A 1 187 ? -6.578 -3.378 9.963 1.00 98.38 187 GLU A C 1
ATOM 1462 O O . GLU A 1 187 ? -7.630 -3.817 9.489 1.00 98.38 187 GLU A O 1
ATOM 1467 N N . LEU A 1 188 ? -5.772 -2.563 9.286 1.00 98.50 188 LEU A N 1
ATOM 1468 C CA . LEU A 1 188 ? -5.951 -2.247 7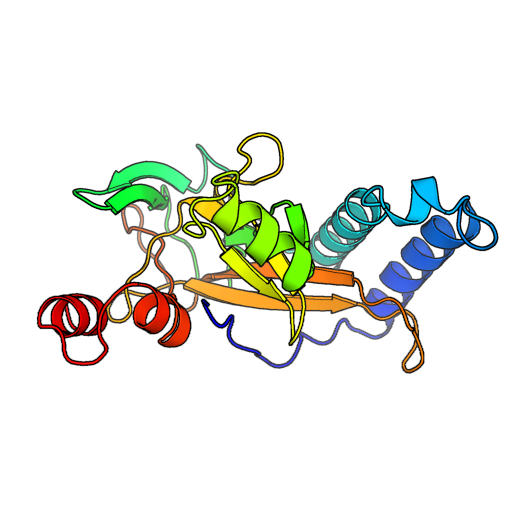.876 1.00 98.50 188 LEU A CA 1
ATOM 1469 C C . LEU A 1 188 ? -5.455 -3.429 7.043 1.00 98.50 188 LEU A C 1
ATOM 1471 O O . LEU A 1 188 ? -4.299 -3.852 7.149 1.00 98.50 188 LEU A O 1
ATOM 1475 N N . LEU A 1 189 ? -6.345 -3.972 6.221 1.00 97.69 189 LEU A N 1
ATOM 1476 C CA . LEU A 1 189 ? -6.148 -5.217 5.496 1.00 97.69 189 LEU A CA 1
ATOM 1477 C C . LEU A 1 189 ? -6.613 -5.071 4.051 1.00 97.69 189 LEU A C 1
ATOM 1479 O O . LEU A 1 189 ? -7.697 -4.551 3.782 1.00 97.69 189 LEU A O 1
ATOM 1483 N N . ILE A 1 190 ? -5.819 -5.607 3.129 1.00 95.81 190 ILE A N 1
ATOM 1484 C CA . ILE A 1 190 ? -6.151 -5.686 1.703 1.00 95.81 190 ILE A CA 1
ATOM 1485 C C . ILE A 1 190 ? -6.143 -7.145 1.227 1.00 95.81 190 ILE A C 1
ATOM 1487 O O . ILE A 1 190 ? -5.486 -8.015 1.810 1.00 95.81 190 ILE A O 1
ATOM 1491 N N . ASP A 1 191 ? -6.851 -7.437 0.138 1.00 94.19 191 ASP A N 1
ATOM 1492 C CA . ASP A 1 191 ? -6.641 -8.691 -0.589 1.00 94.19 191 ASP A CA 1
ATOM 1493 C C . ASP A 1 191 ? -5.363 -8.556 -1.436 1.00 94.19 191 ASP A C 1
ATOM 1495 O O . ASP A 1 191 ? -5.249 -7.650 -2.255 1.00 94.19 191 ASP A O 1
ATOM 1499 N N . TYR A 1 192 ? -4.395 -9.454 -1.225 1.00 92.75 192 TYR A N 1
ATOM 1500 C CA . TYR A 1 192 ? -3.147 -9.490 -1.994 1.00 92.75 192 TYR A CA 1
ATOM 1501 C C . TYR A 1 192 ? -3.339 -10.206 -3.330 1.00 92.75 192 TYR A C 1
ATOM 1503 O O . TYR A 1 192 ? -2.387 -10.371 -4.074 1.00 92.75 192 TYR A O 1
ATOM 1511 N N . GLY A 1 193 ? -4.531 -10.697 -3.643 1.00 89.88 193 GLY A N 1
ATOM 1512 C CA . GLY A 1 193 ? -4.826 -11.318 -4.919 1.00 89.88 193 GLY A CA 1
ATOM 1513 C C . GLY A 1 193 ? -4.204 -12.709 -5.105 1.00 89.88 193 GLY A C 1
ATOM 1514 O O . GLY A 1 193 ? -3.219 -13.099 -4.461 1.00 89.88 193 GLY A O 1
ATOM 1515 N N . PRO A 1 194 ? -4.795 -13.506 -6.005 1.00 87.12 194 PRO A N 1
ATOM 1516 C CA . PRO A 1 194 ? -4.414 -14.895 -6.178 1.00 87.12 194 PRO A CA 1
ATOM 1517 C C . PRO A 1 194 ? -3.007 -15.056 -6.736 1.00 87.12 194 PRO A C 1
ATOM 1519 O O . PRO A 1 194 ? -2.281 -15.940 -6.288 1.00 87.12 194 PRO A O 1
ATOM 1522 N N . GLU A 1 195 ? -2.574 -14.178 -7.635 1.00 84.00 195 GLU A N 1
ATOM 1523 C CA . GLU A 1 195 ? -1.267 -14.290 -8.260 1.00 84.00 195 GLU A CA 1
ATOM 1524 C C . GLU A 1 195 ? -0.155 -14.149 -7.206 1.00 84.00 195 GLU A C 1
ATOM 1526 O O . GLU A 1 195 ? 0.952 -14.648 -7.408 1.00 84.00 195 GLU A O 1
ATOM 1531 N N . TYR A 1 196 ? -0.345 -13.348 -6.136 1.00 88.56 196 TYR A N 1
ATOM 1532 C CA . TYR A 1 196 ? 0.708 -13.122 -5.120 1.00 88.56 196 TYR A CA 1
ATOM 1533 C C . TYR A 1 196 ? 0.983 -14.424 -4.394 1.00 88.56 196 TYR A C 1
ATOM 1535 O O . TYR A 1 196 ? 2.125 -14.872 -4.291 1.00 88.56 196 TYR A O 1
ATOM 1543 N N . TRP A 1 197 ? -0.095 -15.063 -3.975 1.00 90.12 197 TRP A N 1
ATOM 1544 C CA . TRP A 1 197 ? -0.042 -16.304 -3.244 1.00 90.12 197 TRP A CA 1
ATOM 1545 C C . TRP A 1 197 ? 0.328 -17.488 -4.140 1.00 90.12 197 TRP A C 1
ATOM 1547 O O . TRP A 1 197 ? 1.119 -18.318 -3.707 1.00 90.12 197 TRP A O 1
ATOM 1557 N N . ASP A 1 198 ? -0.116 -17.529 -5.399 1.00 88.75 198 ASP A N 1
ATOM 1558 C CA . ASP A 1 198 ? 0.241 -18.589 -6.357 1.00 88.75 198 ASP A CA 1
ATOM 1559 C C . ASP A 1 198 ? 1.755 -18.637 -6.639 1.00 88.75 198 ASP A C 1
ATOM 1561 O O . ASP A 1 198 ? 2.302 -19.707 -6.896 1.00 88.75 198 ASP A O 1
ATOM 1565 N N . SER A 1 199 ? 2.459 -17.502 -6.533 1.00 84.81 199 SER A N 1
ATOM 1566 C CA . SER A 1 199 ? 3.927 -17.459 -6.650 1.00 84.81 199 SER A CA 1
ATOM 1567 C C . SER A 1 199 ? 4.689 -17.917 -5.398 1.00 84.81 199 SER A C 1
ATOM 1569 O O . SER A 1 199 ? 5.908 -18.066 -5.447 1.00 84.81 199 SER A O 1
ATOM 1571 N N . ARG A 1 200 ? 4.002 -18.117 -4.266 1.00 87.56 200 ARG A N 1
ATOM 1572 C CA . ARG A 1 200 ? 4.620 -18.358 -2.945 1.00 87.56 200 ARG A CA 1
ATOM 1573 C C . ARG A 1 200 ? 4.220 -19.684 -2.320 1.00 87.56 200 ARG A C 1
ATOM 1575 O O . ARG A 1 200 ? 5.006 -20.287 -1.594 1.00 87.56 200 ARG A O 1
ATOM 1582 N N . VAL A 1 201 ? 2.994 -20.122 -2.566 1.00 89.75 201 VAL A N 1
ATOM 1583 C CA . VAL A 1 201 ? 2.428 -21.356 -2.034 1.00 89.75 201 VAL A CA 1
ATOM 1584 C C . VAL A 1 201 ? 1.741 -22.115 -3.160 1.00 89.75 201 VAL A C 1
ATOM 1586 O O . VAL A 1 201 ? 1.129 -21.523 -4.046 1.00 89.75 201 VAL A O 1
ATOM 1589 N N . GLY A 1 202 ? 1.828 -23.445 -3.130 1.00 88.75 202 GLY A N 1
ATOM 1590 C CA . GLY A 1 202 ? 1.123 -24.272 -4.103 1.00 88.75 202 GLY A CA 1
ATOM 1591 C C . GLY A 1 202 ? -0.383 -24.014 -4.036 1.00 88.75 202 GLY A C 1
ATOM 1592 O O . GLY A 1 202 ? -0.960 -24.018 -2.951 1.00 88.75 202 GLY A O 1
ATOM 1593 N N . LYS A 1 203 ? -1.026 -23.832 -5.194 1.00 84.38 203 LYS A N 1
ATOM 1594 C CA . LYS A 1 203 ? -2.458 -23.499 -5.317 1.00 84.38 203 LYS A CA 1
ATOM 1595 C C . LYS A 1 203 ? -3.391 -24.424 -4.522 1.00 84.38 203 LYS A C 1
ATOM 1597 O O . LYS A 1 203 ? -4.418 -23.988 -4.022 1.00 84.38 203 LYS A O 1
ATOM 1602 N N . TRP A 1 204 ? -3.008 -25.692 -4.386 1.00 86.88 204 TRP A N 1
ATOM 1603 C CA . TRP A 1 204 ? -3.773 -26.732 -3.690 1.00 86.88 204 TRP A CA 1
ATOM 1604 C C . TRP A 1 204 ? -3.223 -27.074 -2.298 1.00 86.88 204 TRP A C 1
ATOM 1606 O O . TRP A 1 204 ? -3.641 -28.058 -1.692 1.00 86.88 204 TRP A O 1
ATOM 1616 N N . ALA A 1 205 ? -2.254 -26.310 -1.792 1.00 90.12 205 ALA A N 1
ATOM 1617 C CA . ALA A 1 205 ? -1.680 -26.556 -0.478 1.00 90.12 205 ALA A CA 1
ATOM 1618 C C . ALA A 1 205 ? -2.689 -26.195 0.631 1.00 90.12 205 ALA A C 1
ATOM 1620 O O . ALA A 1 205 ? -3.379 -25.179 0.516 1.00 90.12 205 ALA A O 1
ATOM 1621 N N . PRO A 1 206 ? -2.733 -26.937 1.755 1.00 89.75 206 PRO A N 1
ATOM 1622 C CA . PRO A 1 206 ? -3.571 -26.575 2.903 1.00 89.75 206 PRO A CA 1
ATOM 1623 C C . PRO A 1 206 ? -3.305 -25.155 3.421 1.00 89.75 206 PRO A C 1
ATOM 1625 O O . PRO A 1 206 ? -4.222 -24.450 3.835 1.00 89.75 206 PRO A O 1
ATOM 1628 N N . THR A 1 207 ? -2.050 -24.702 3.336 1.00 89.25 207 THR A N 1
ATOM 1629 C CA . THR A 1 207 ? -1.656 -23.328 3.669 1.00 89.25 207 THR A CA 1
ATOM 1630 C C . THR A 1 207 ? -2.339 -22.298 2.779 1.00 89.25 207 THR A C 1
ATOM 1632 O O . THR A 1 207 ? -2.718 -21.239 3.272 1.00 89.25 207 THR A O 1
ATOM 1635 N N . ARG A 1 208 ? -2.557 -22.603 1.493 1.00 89.62 208 ARG A N 1
ATOM 1636 C CA . ARG A 1 208 ? -3.267 -21.703 0.586 1.00 89.62 208 ARG A CA 1
ATOM 1637 C C . ARG A 1 208 ? -4.746 -21.580 0.948 1.00 89.62 208 ARG A C 1
ATOM 1639 O O . ARG A 1 208 ? -5.268 -20.473 0.993 1.00 89.62 208 ARG A O 1
ATOM 1646 N N . PHE A 1 209 ? -5.392 -22.691 1.292 1.00 86.94 209 PHE A N 1
ATOM 1647 C CA . PHE A 1 209 ? -6.770 -22.660 1.782 1.00 86.94 209 PHE A CA 1
ATOM 1648 C C . PHE A 1 209 ? -6.902 -21.804 3.052 1.00 86.94 209 PHE A C 1
ATOM 1650 O O . PHE A 1 209 ? -7.811 -20.987 3.159 1.00 86.94 209 PHE A O 1
ATOM 1657 N N . ALA A 1 210 ? -5.961 -21.934 3.992 1.00 86.88 210 ALA A N 1
ATOM 1658 C CA . ALA A 1 210 ? -5.943 -21.097 5.189 1.00 86.88 210 ALA A CA 1
ATOM 1659 C C . ALA A 1 210 ? -5.821 -19.599 4.853 1.00 86.88 210 ALA A C 1
ATOM 1661 O O . ALA A 1 210 ? -6.551 -18.793 5.416 1.00 86.88 210 ALA A O 1
ATOM 1662 N N . ILE A 1 211 ? -4.948 -19.233 3.911 1.00 88.19 211 ILE A N 1
ATOM 1663 C CA . ILE A 1 211 ? -4.770 -17.846 3.451 1.00 88.19 211 ILE A CA 1
ATOM 1664 C C . ILE A 1 211 ? -6.064 -17.266 2.861 1.00 88.19 211 ILE A C 1
ATOM 1666 O O . ILE A 1 211 ? -6.423 -16.129 3.167 1.00 88.19 211 ILE A O 1
ATOM 1670 N N . ASP A 1 212 ? -6.765 -18.035 2.027 1.00 86.12 212 ASP A N 1
ATOM 1671 C CA . ASP A 1 212 ? -7.947 -17.539 1.318 1.00 86.12 212 ASP A CA 1
ATOM 1672 C C . ASP A 1 212 ? -9.189 -17.439 2.225 1.00 86.12 212 ASP A C 1
ATOM 1674 O O . ASP A 1 212 ? -10.059 -16.600 1.975 1.00 86.12 212 ASP A O 1
ATOM 1678 N N . TYR A 1 213 ? -9.292 -18.282 3.263 1.00 82.88 213 TYR A N 1
ATOM 1679 C CA . TYR A 1 213 ? -10.549 -18.486 3.995 1.00 82.88 213 TYR A CA 1
ATOM 1680 C C . TYR A 1 213 ? -10.511 -18.213 5.508 1.00 82.88 213 TYR A C 1
ATOM 1682 O O . TYR A 1 213 ? -11.589 -18.122 6.105 1.00 82.88 213 TYR A O 1
ATOM 1690 N N . LEU A 1 214 ? -9.343 -18.056 6.145 1.00 75.50 214 LEU A N 1
ATOM 1691 C CA . LEU A 1 214 ? -9.237 -17.829 7.601 1.00 75.50 214 LEU A CA 1
ATOM 1692 C C . LEU A 1 214 ? -8.905 -16.366 7.945 1.00 75.50 214 LEU A C 1
ATOM 1694 O O . LEU A 1 214 ? -9.719 -15.742 8.687 1.00 75.50 214 LEU A O 1
#

InterPro domains:
  IPR001214 SET domain [PF00856] (80-193)
  IPR001214 SET domain [PS50280] (63-193)
  IPR001214 SET domain [SM00317] (69-199)
  IPR046341 SET domain superfamily [G3DSA:2.170.270.10] (57-200)
  IPR046341 SET domain superfamily [SSF82199] (70-202)
  IPR051760 Histone-lysine N-methyltransferase KMT5A [PTHR46167] (78-196)

Nearest PDB structures (foldseek):
  6u9r-assembly1_A  TM=7.998E-01  e=2.682E-10  Homo sapiens
  6u9n-assembly1_A  TM=7.683E-01  e=6.926E-10  Homo sapiens
  7u5v-assembly1_A  TM=7.643E-01  e=8.780E-10  Homo sapiens
  4ypa-assembly2_B  TM=8.385E-01  e=8.870E-09  Homo sapiens
  7bre-assembly2_E  TM=7.958E-01  e=1.060E-08  Homo sapiens

Organism: NCBI:txid221442